Protein AF-A0A2X1LDA3-F1 (afdb_monomer_lite)

Radius of gyration: 18.82 Å; chains: 1; bounding box: 41×37×53 Å

InterPro domains:
  IPR001821 [NiFe]-hydrogenase, small subunit [PTHR30013] (7-196)
  IPR001821 [NiFe]-hydrogenase, small subunit [TIGR00391] (2-197)
  IPR006137 NADH:ubiquinone oxidoreductase-like, 20kDa subunit [PF01058] (59-196)
  IPR006311 Twin-arginine translocation pathway, signal sequence [PS51318] (1-37)
  IPR019546 Twin-arginine translocation pathway, signal sequence, bacterial/archaeal [TIGR01409] (13-37)
  IPR037024 [NiFe]-hydrogenase, small subunit, N-terminal domain superfamily [G3DSA:3.40.50.700] (38-206)

Organism: Escherichia coli (NCBI:txid562)

Secondary structure (DSSP, 8-state):
--STTHHHHHTT--HHHHHHHHHHHHHHTT--HHHHHHHHHHHH-SSPPEEEEEESB--SHHHHHHTT--TT-HHHIIIII-EEEEETTT-S--THHHHHHHHHHHHHTTTTPEEEEESBEE-GGGGTTSEETTEEHHHHHHHHHHT-SEEEEESHHHHH-GGGGSTT-TT-EE-HHHH-TTS--EEE--TTPPTTHHHH-TTHHHHHHHHHS--

Sequence (215 aa):
MTGDNTLIHSHGINRRDFMKLCAALAATMGLSSKAAAEMAESVTNPQRPPVIWIGAQECTGCTESLLRATHPTVENLVLETISLEYHEVLSAAFGHQVEENKHNALEKYKGQYVLVVDGSIPLKDNGIYCMVAGEPIVDHIRKAAEGAAAIIAIGSCSAWGGVAAAGVNPTGAVSLQEVLPGKNRYQYSGLPAEPAQLPRDRCAHHHLRQTAETG

pLDDT: mean 81.83, std 19.79, range [28.64, 98.44]

Foldseek 3Di:
DDDQDDPCVVVVHDPVVLLVVLCVVCVVVVHDNVSSVVVSCQVSDQAAQEEAEDEAAAPCQQVVLLCVDVVPRVCCCCPPHHPDQADQVPDPDDDPVRVVSLVCCCVVQFLGYEYEYEAFQFPPPNQVVGADNRHRVLVVSVSSQNRHNAYEYFEQCQQANPPCCPDPNPRNTGHVCVSPVPDDHHYQYDSGGNPCCVPDDPVVVVVVVVVVVPD

Structure (mmCIF, N/CA/C/O backbone):
data_AF-A0A2X1LDA3-F1
#
_entry.id   AF-A0A2X1LDA3-F1
#
loop_
_atom_site.group_PDB
_atom_site.id
_atom_site.type_symbol
_atom_site.label_atom_id
_atom_site.label_alt_id
_atom_site.label_comp_id
_atom_site.label_asym_id
_atom_site.label_entity_id
_atom_site.label_seq_id
_atom_site.pdbx_PDB_ins_code
_atom_site.Cartn_x
_atom_site.Cartn_y
_atom_site.Cartn_z
_atom_site.occupancy
_atom_site.B_iso_or_equiv
_atom_site.auth_seq_id
_atom_site.auth_comp_id
_atom_site.auth_asym_id
_atom_site.auth_atom_id
_atom_site.pdbx_PDB_model_num
ATOM 1 N N . MET A 1 1 ? -26.818 -8.659 25.789 1.00 39.34 1 MET A N 1
ATOM 2 C CA . MET A 1 1 ? -26.448 -7.238 25.972 1.00 39.34 1 MET A CA 1
ATOM 3 C C . MET A 1 1 ? -25.643 -7.111 27.260 1.00 39.34 1 MET A C 1
ATOM 5 O O . MET A 1 1 ? -26.235 -6.786 28.274 1.00 39.34 1 MET A O 1
ATOM 9 N N . THR A 1 2 ? -24.342 -7.415 27.240 1.00 37.78 2 THR A N 1
ATOM 10 C CA . THR A 1 2 ? -23.404 -7.196 28.365 1.00 37.78 2 THR A CA 1
ATOM 11 C C . THR A 1 2 ? -22.005 -7.608 27.890 1.00 37.78 2 THR A C 1
ATOM 13 O O . THR A 1 2 ? -21.688 -8.792 27.900 1.00 37.78 2 THR A O 1
ATOM 16 N N . GLY A 1 3 ? -21.197 -6.654 27.417 1.00 38.41 3 GLY A N 1
ATOM 17 C CA . GLY A 1 3 ? -19.820 -6.925 26.974 1.00 38.41 3 GLY A CA 1
ATOM 18 C C . GLY A 1 3 ? -18.991 -5.690 26.588 1.00 38.41 3 GLY A C 1
ATOM 19 O O . GLY A 1 3 ? -17.816 -5.631 26.921 1.00 38.41 3 GLY A O 1
ATOM 20 N N . ASP A 1 4 ? -19.597 -4.657 25.993 1.00 48.12 4 ASP A N 1
ATOM 21 C CA . ASP A 1 4 ? -18.827 -3.697 25.167 1.00 48.12 4 ASP A CA 1
ATOM 22 C C . ASP A 1 4 ? -18.359 -2.389 25.844 1.00 48.12 4 ASP A C 1
ATOM 24 O O . ASP A 1 4 ? -17.956 -1.446 25.170 1.00 48.12 4 ASP A O 1
ATOM 28 N N . ASN A 1 5 ? -18.410 -2.267 27.174 1.00 52.09 5 ASN A N 1
ATOM 29 C CA . ASN A 1 5 ? -18.210 -0.966 27.845 1.00 52.09 5 ASN A CA 1
ATOM 30 C C . ASN A 1 5 ? -16.780 -0.681 28.347 1.00 52.09 5 ASN A C 1
ATOM 32 O O . ASN A 1 5 ? -16.548 0.383 28.919 1.00 52.09 5 ASN A O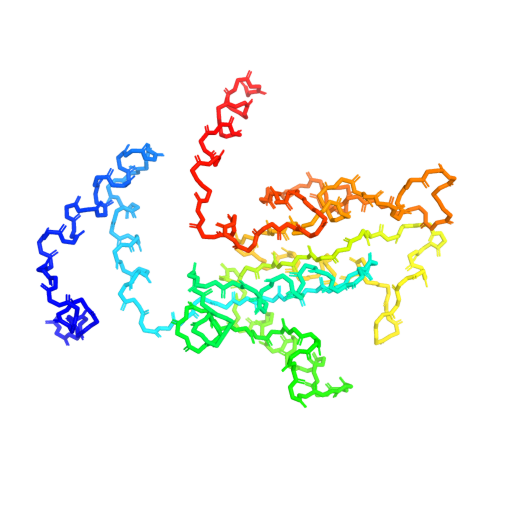 1
ATOM 36 N N . THR A 1 6 ? -15.820 -1.589 28.174 1.00 56.84 6 THR A N 1
ATOM 37 C CA . THR A 1 6 ? -14.542 -1.536 28.910 1.00 56.84 6 THR A CA 1
ATOM 38 C C . THR A 1 6 ? -13.548 -0.499 28.366 1.00 56.84 6 THR A C 1
ATOM 40 O O . THR A 1 6 ? -12.853 0.132 29.157 1.00 56.84 6 THR A O 1
ATOM 43 N N . LEU A 1 7 ? -13.515 -0.266 27.046 1.00 60.75 7 LEU A N 1
ATOM 44 C CA . LEU A 1 7 ? -12.551 0.635 26.381 1.00 60.75 7 LEU A CA 1
ATOM 45 C C . LEU A 1 7 ? -12.838 2.131 26.601 1.00 60.75 7 LEU A C 1
ATOM 47 O O . LEU A 1 7 ? -11.922 2.933 26.756 1.00 60.75 7 LEU A O 1
ATOM 51 N N . ILE A 1 8 ? -14.113 2.524 26.630 1.00 65.44 8 ILE A N 1
ATOM 52 C CA . ILE A 1 8 ? -14.520 3.929 26.808 1.00 65.44 8 ILE A CA 1
ATOM 53 C C . ILE A 1 8 ? -14.490 4.309 28.297 1.00 65.44 8 ILE A C 1
ATOM 55 O O . ILE A 1 8 ? -14.062 5.409 28.657 1.00 65.44 8 ILE A O 1
ATOM 59 N N . HIS A 1 9 ? -14.888 3.382 29.179 1.00 57.69 9 HIS A N 1
ATOM 60 C CA . HIS A 1 9 ? -14.830 3.599 30.625 1.00 57.69 9 HIS A CA 1
ATOM 61 C C . HIS A 1 9 ? -13.397 3.672 31.162 1.00 57.69 9 HIS A C 1
ATOM 63 O O . HIS A 1 9 ? -13.165 4.440 32.095 1.00 57.69 9 HIS A O 1
ATOM 69 N N . SER A 1 10 ? -12.436 2.935 30.586 1.00 58.75 10 SER A N 1
ATOM 70 C CA . SER A 1 10 ? -11.023 3.022 30.991 1.00 58.75 10 SER A CA 1
ATOM 71 C C . SER A 1 10 ? -10.404 4.397 30.708 1.00 58.75 10 SER A C 1
ATOM 73 O O . SER A 1 10 ? -9.491 4.808 31.417 1.00 58.75 10 SER A O 1
ATOM 75 N N . HIS A 1 11 ? -10.959 5.141 29.747 1.00 66.38 11 HIS A N 1
ATOM 76 C CA . HIS A 1 11 ? -10.592 6.525 29.434 1.00 66.38 11 HIS A CA 1
ATOM 77 C C . HIS A 1 11 ? -11.487 7.567 30.137 1.00 66.38 11 HIS A C 1
ATOM 79 O O . HIS A 1 11 ? -11.394 8.759 29.850 1.00 66.38 11 HIS A O 1
ATOM 85 N N . GLY A 1 12 ? -12.368 7.143 31.054 1.00 74.50 12 GLY A N 1
ATOM 86 C CA . GLY A 1 12 ? -13.231 8.035 31.839 1.00 74.50 12 GLY A CA 1
ATOM 87 C C . GLY A 1 12 ? -14.394 8.669 31.066 1.00 74.50 12 GLY A C 1
ATOM 88 O O . GLY A 1 12 ? -14.999 9.625 31.550 1.00 74.50 12 GLY A O 1
ATOM 89 N N . ILE A 1 13 ? -14.731 8.163 29.876 1.00 78.38 13 ILE A N 1
ATOM 90 C CA . ILE A 1 13 ? -15.768 8.742 29.014 1.00 78.38 13 ILE A CA 1
ATOM 91 C C . ILE A 1 13 ? -17.122 8.061 29.282 1.00 78.38 13 ILE A C 1
ATOM 93 O O . ILE A 1 13 ? -17.233 6.840 29.378 1.00 78.38 13 ILE A O 1
ATOM 97 N N . ASN A 1 14 ? -18.196 8.850 29.389 1.00 82.94 14 ASN A N 1
ATOM 98 C CA . ASN A 1 14 ? -19.556 8.326 29.529 1.00 82.94 14 ASN A CA 1
ATOM 99 C C . ASN A 1 14 ? -20.105 7.881 28.163 1.00 82.94 14 ASN A C 1
ATOM 101 O O . ASN A 1 14 ? -20.111 8.661 27.208 1.00 82.94 14 ASN A O 1
ATOM 105 N N . ARG A 1 15 ? -20.662 6.663 28.082 1.00 80.62 15 ARG A N 1
ATOM 106 C CA . ARG A 1 15 ? -21.297 6.106 26.872 1.00 80.62 15 ARG A CA 1
ATOM 107 C C . ARG A 1 15 ? -22.274 7.075 26.201 1.00 80.62 15 ARG A C 1
ATOM 109 O O . ARG A 1 15 ? -22.339 7.136 24.977 1.00 80.62 15 ARG A O 1
ATOM 116 N N . ARG A 1 16 ? -23.055 7.834 26.978 1.00 82.81 16 ARG A N 1
ATOM 117 C CA . ARG A 1 16 ? -24.031 8.786 26.420 1.00 82.81 16 ARG A CA 1
ATOM 118 C C . ARG A 1 16 ? -23.349 9.926 25.669 1.00 82.81 16 ARG A C 1
ATOM 120 O O . ARG A 1 16 ? -23.827 10.315 24.609 1.00 82.81 16 ARG A O 1
ATOM 127 N N . ASP A 1 17 ? -22.268 10.462 26.219 1.00 82.19 17 ASP A N 1
ATOM 128 C CA . ASP A 1 17 ? -21.556 11.583 25.609 1.00 82.19 17 ASP A CA 1
ATOM 129 C C . ASP A 1 17 ? -20.727 11.119 24.413 1.00 82.19 17 ASP A C 1
ATOM 131 O O . ASP A 1 17 ? -2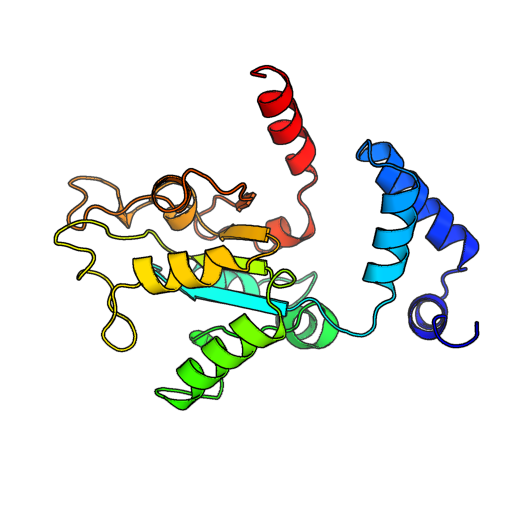0.695 11.802 23.393 1.00 82.19 17 ASP A O 1
ATOM 135 N N . PHE A 1 18 ? -20.200 9.895 24.472 1.00 82.06 18 PHE A N 1
ATOM 136 C CA . PHE A 1 18 ? -19.586 9.236 23.325 1.00 82.06 18 PHE A CA 1
ATOM 137 C C . PHE A 1 18 ? -20.565 9.057 22.151 1.00 82.06 18 PHE A C 1
ATOM 139 O O . PHE A 1 18 ? -20.278 9.477 21.035 1.00 82.06 18 PHE A O 1
ATOM 146 N N . MET A 1 19 ? -21.771 8.532 22.396 1.00 83.88 19 MET A N 1
ATOM 147 C CA . MET A 1 19 ? -22.777 8.382 21.333 1.00 83.88 19 MET A CA 1
ATOM 148 C C . MET A 1 19 ? -23.219 9.728 20.742 1.00 83.88 19 MET A C 1
ATOM 150 O O . MET A 1 19 ? -23.462 9.817 19.539 1.00 83.88 19 MET A O 1
ATOM 154 N N . LYS A 1 20 ? -23.308 10.789 21.561 1.00 84.19 20 LYS A N 1
ATOM 155 C CA . LYS A 1 20 ? -23.573 12.150 21.059 1.00 84.19 20 LYS A CA 1
ATOM 156 C C . LYS A 1 20 ? -22.442 12.639 20.159 1.00 84.19 20 LYS A C 1
ATOM 158 O O . LYS A 1 20 ? -22.729 13.263 19.144 1.00 84.19 20 LYS A O 1
ATOM 163 N N . LEU A 1 21 ? -21.189 12.353 20.513 1.00 84.00 21 LEU A N 1
ATOM 164 C CA . LEU A 1 21 ? -20.029 12.706 19.701 1.00 84.00 21 LEU A CA 1
ATOM 165 C C . LEU A 1 21 ? -20.070 11.987 18.347 1.00 84.00 21 LEU A C 1
ATOM 167 O O . LEU A 1 21 ? -19.991 12.654 17.321 1.00 84.00 21 LEU A O 1
ATOM 171 N N . CYS A 1 22 ? -20.277 10.667 18.323 1.00 81.31 22 CYS A N 1
ATOM 172 C CA . CYS A 1 22 ? -20.401 9.903 17.075 1.00 81.31 22 CYS A CA 1
ATOM 173 C C . CYS A 1 22 ? -21.561 10.408 16.203 1.00 81.31 22 CYS A C 1
ATOM 175 O O . CYS A 1 22 ? -21.404 10.558 14.994 1.00 81.31 22 CYS A O 1
ATOM 177 N N . ALA A 1 23 ? -22.712 10.726 16.807 1.00 82.69 23 ALA A N 1
ATOM 178 C CA . ALA A 1 23 ? -23.850 11.300 16.089 1.00 82.69 23 ALA A CA 1
ATOM 179 C C . ALA A 1 23 ? -23.550 12.700 15.534 1.00 82.69 23 ALA A C 1
ATOM 181 O O . ALA A 1 23 ? -23.920 13.000 14.400 1.00 82.69 23 ALA A O 1
ATOM 182 N N . ALA A 1 24 ? -22.852 13.541 16.301 1.00 83.62 24 ALA A N 1
ATOM 183 C CA . ALA A 1 24 ? -22.421 14.858 15.849 1.00 83.62 24 ALA A CA 1
ATOM 184 C C . ALA A 1 24 ? -21.416 14.750 14.692 1.00 83.62 24 ALA A C 1
ATOM 186 O O . ALA A 1 24 ? -21.584 15.437 13.689 1.00 83.62 24 ALA A O 1
ATOM 187 N N . LEU A 1 25 ? -20.433 13.847 14.782 1.00 82.56 25 LEU A N 1
ATOM 188 C CA . LEU A 1 25 ? -19.485 13.576 13.698 1.00 82.56 25 LEU A CA 1
ATOM 189 C C . LEU A 1 25 ? -20.198 13.082 12.436 1.00 82.56 25 LEU A C 1
ATOM 191 O O . LEU A 1 25 ? -19.975 13.636 11.359 1.00 82.56 25 LEU A O 1
ATOM 195 N N . ALA A 1 26 ? -21.113 12.116 12.568 1.00 80.62 26 ALA A N 1
ATOM 196 C CA . ALA A 1 26 ? -21.896 11.608 11.441 1.00 80.62 26 ALA A CA 1
ATOM 197 C C . ALA A 1 26 ? -22.648 12.746 10.748 1.00 80.62 26 ALA A C 1
ATOM 199 O O . ALA A 1 26 ? -22.576 12.887 9.530 1.00 80.62 26 ALA A O 1
ATOM 200 N N . ALA A 1 27 ? -23.302 13.603 11.537 1.00 82.19 27 ALA A N 1
ATOM 201 C CA . ALA A 1 27 ? -24.045 14.746 11.031 1.00 82.19 27 ALA A CA 1
ATOM 202 C C . ALA A 1 27 ? -23.137 15.757 10.315 1.00 82.19 27 ALA A C 1
ATOM 204 O O . ALA A 1 27 ? -23.489 16.220 9.232 1.00 82.19 27 ALA A O 1
ATOM 205 N N . THR A 1 28 ? -21.952 16.061 10.860 1.00 83.69 28 THR A N 1
ATOM 206 C CA . THR A 1 28 ? -20.988 16.955 10.188 1.00 83.69 28 THR A CA 1
ATOM 207 C C . THR A 1 28 ? -20.488 16.384 8.864 1.00 83.69 28 THR A C 1
ATOM 209 O O . THR A 1 28 ? -20.257 17.137 7.922 1.00 83.69 28 THR A O 1
ATOM 212 N N . MET A 1 29 ? -20.395 15.057 8.771 1.00 80.00 29 MET A N 1
ATOM 213 C CA . MET A 1 29 ? -19.999 14.338 7.562 1.00 80.00 29 MET A CA 1
ATOM 214 C C . MET A 1 29 ? -21.168 14.103 6.589 1.00 80.00 29 MET A C 1
ATOM 216 O O . MET A 1 29 ? -20.960 13.533 5.521 1.00 80.00 29 MET A O 1
ATOM 220 N N . GLY A 1 30 ? -22.392 14.531 6.928 1.00 78.50 30 GLY A N 1
ATOM 221 C CA . GLY A 1 30 ? -23.593 14.291 6.120 1.00 78.50 30 GLY A CA 1
ATOM 222 C C . GLY A 1 30 ? -24.036 12.823 6.079 1.00 78.50 30 GLY A C 1
ATOM 223 O O . GLY A 1 30 ? -24.773 12.423 5.181 1.00 78.50 30 GLY A O 1
ATOM 224 N N . LEU A 1 31 ? -23.574 12.008 7.029 1.00 78.19 31 LEU A N 1
ATOM 225 C CA . LEU A 1 31 ? -23.856 10.579 7.105 1.00 78.19 31 LEU A CA 1
ATOM 226 C C . LEU A 1 31 ? -25.142 10.299 7.896 1.00 78.19 31 LEU A C 1
ATOM 228 O O . LEU A 1 31 ? -25.562 11.068 8.762 1.00 78.19 31 LEU A O 1
ATOM 232 N N . SER A 1 32 ? -25.776 9.163 7.599 1.00 76.50 32 SER A N 1
ATOM 233 C CA . SER A 1 32 ? -27.025 8.752 8.249 1.00 76.50 32 SER A CA 1
ATOM 234 C C . SER A 1 32 ? -26.841 8.424 9.739 1.00 76.50 32 SER A C 1
ATOM 236 O O . SER A 1 32 ? -25.744 8.124 10.210 1.00 76.50 32 SER A O 1
ATOM 238 N N . SER A 1 33 ? -27.945 8.380 10.488 1.00 71.75 33 SER A N 1
ATOM 239 C CA . SER A 1 33 ? -27.952 7.927 11.887 1.00 71.75 33 SER A CA 1
ATOM 240 C C . SER A 1 33 ? -27.444 6.489 12.062 1.00 71.75 33 SER A C 1
ATOM 242 O O . SER A 1 33 ? -26.925 6.154 13.125 1.00 71.75 33 SER A O 1
ATOM 244 N N . LYS A 1 34 ? -27.527 5.654 11.016 1.00 76.50 34 LYS A N 1
ATOM 245 C CA . LYS A 1 34 ? -26.930 4.313 10.992 1.00 76.50 34 LYS A CA 1
ATOM 246 C C . LYS A 1 34 ? -25.397 4.369 11.007 1.00 76.50 34 LYS A C 1
ATOM 248 O O . LYS A 1 34 ? -24.777 3.617 11.749 1.00 76.50 34 LYS A O 1
ATOM 253 N N . ALA A 1 35 ? -24.795 5.314 10.286 1.00 72.69 35 ALA A N 1
ATOM 254 C CA . ALA A 1 35 ? -23.344 5.505 10.283 1.00 72.69 35 ALA A CA 1
ATOM 255 C C . ALA A 1 35 ? -22.818 5.960 11.654 1.00 72.69 35 ALA A C 1
ATOM 257 O O . ALA A 1 35 ? -21.715 5.598 12.044 1.00 72.69 35 ALA A O 1
ATOM 258 N N . ALA A 1 36 ? -23.614 6.708 12.428 1.00 74.94 36 ALA A N 1
ATOM 259 C CA . ALA A 1 36 ? -23.254 7.058 13.804 1.00 74.94 36 ALA A CA 1
ATOM 260 C C . ALA A 1 36 ? -23.130 5.822 14.711 1.00 74.94 36 ALA A C 1
ATOM 262 O O . ALA A 1 36 ? -22.257 5.786 15.578 1.00 74.94 36 ALA A O 1
ATOM 263 N N . ALA A 1 37 ? -23.992 4.820 14.511 1.00 75.12 37 ALA A N 1
ATOM 264 C CA . ALA A 1 37 ? -23.924 3.554 15.232 1.00 75.12 37 ALA A CA 1
ATOM 265 C C . ALA A 1 37 ? -22.739 2.697 14.759 1.00 75.12 37 ALA A C 1
ATOM 267 O O . ALA A 1 37 ? -21.993 2.209 15.600 1.00 75.12 37 ALA A O 1
ATOM 268 N N . GLU A 1 38 ? -22.516 2.597 13.445 1.00 75.94 38 GLU A N 1
ATOM 269 C CA . GLU A 1 38 ? -21.365 1.878 12.872 1.00 75.94 38 GLU A CA 1
ATOM 270 C C . GLU A 1 38 ? -20.0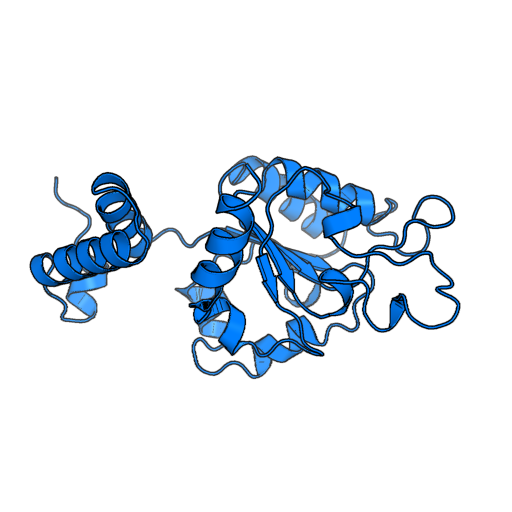26 2.489 13.324 1.00 75.94 38 GLU A C 1
ATOM 272 O O . GLU A 1 38 ? -19.120 1.752 13.698 1.00 75.94 38 GLU A O 1
ATOM 277 N N . MET A 1 39 ? -19.917 3.822 13.396 1.00 73.69 39 MET A N 1
ATOM 278 C CA . MET A 1 39 ? -18.731 4.499 13.940 1.00 73.69 39 MET A CA 1
ATOM 279 C C . MET A 1 39 ? -18.527 4.233 15.432 1.00 73.69 39 MET A C 1
ATOM 281 O O . MET A 1 39 ? -17.397 4.056 15.882 1.00 73.69 39 MET A O 1
ATOM 285 N N . ALA A 1 40 ? -19.604 4.235 16.221 1.00 74.62 40 ALA A N 1
ATOM 286 C CA . ALA A 1 40 ? -19.499 3.934 17.643 1.00 74.62 40 ALA A CA 1
ATOM 287 C C . ALA A 1 40 ? -19.012 2.496 17.855 1.00 74.62 40 ALA A C 1
ATOM 289 O O . ALA A 1 40 ? -18.100 2.274 18.644 1.00 74.62 40 ALA A O 1
ATOM 290 N N . GLU A 1 41 ? -19.574 1.548 17.104 1.00 72.94 41 GLU A N 1
ATOM 291 C CA . GLU A 1 41 ? -19.211 0.136 17.162 1.00 72.94 41 GLU A CA 1
ATOM 292 C C . GLU A 1 41 ? -17.769 -0.101 16.700 1.00 72.94 41 GLU A C 1
ATOM 294 O O . GLU A 1 41 ? -17.012 -0.771 17.403 1.00 72.94 41 GLU A O 1
ATOM 299 N N . SER A 1 42 ? -17.342 0.525 15.597 1.00 68.56 42 SER A N 1
ATOM 300 C CA . SER A 1 42 ? -15.971 0.403 15.092 1.00 68.56 42 SER A CA 1
ATOM 301 C C . SER A 1 42 ? -14.929 0.949 16.066 1.00 68.56 42 SER A C 1
ATOM 303 O O . SER A 1 42 ? -13.857 0.371 16.196 1.00 68.56 42 SER A O 1
ATOM 305 N N . VAL A 1 43 ? -15.233 2.046 16.767 1.00 70.06 43 VAL A N 1
ATOM 306 C CA . VAL A 1 43 ? -14.308 2.665 17.734 1.00 70.06 43 VAL A CA 1
ATOM 307 C C . VAL A 1 43 ? -14.225 1.858 19.033 1.00 70.06 43 VAL A C 1
ATOM 309 O O . VAL A 1 43 ? -13.203 1.885 19.714 1.00 70.06 43 VAL A O 1
ATOM 312 N N . THR A 1 44 ? -15.283 1.128 19.387 1.00 69.44 44 THR A N 1
ATOM 313 C CA . THR A 1 44 ? -15.291 0.242 20.562 1.00 69.44 44 THR A CA 1
ATOM 314 C C . THR A 1 44 ? -14.799 -1.169 20.284 1.00 69.44 44 THR A C 1
ATOM 316 O O . THR A 1 44 ? -14.568 -1.915 21.235 1.00 69.44 44 THR A O 1
ATOM 319 N N . ASN A 1 45 ? -14.666 -1.556 19.012 1.00 70.50 45 ASN A N 1
ATOM 320 C CA . ASN A 1 45 ? -14.264 -2.903 18.644 1.00 70.50 45 ASN A CA 1
ATOM 321 C C . ASN A 1 45 ? -12.804 -3.140 19.070 1.00 70.50 45 ASN A C 1
ATOM 323 O O . ASN A 1 45 ? -11.912 -2.429 18.609 1.00 70.50 45 ASN A O 1
ATOM 327 N N . PRO A 1 46 ? -12.526 -4.141 19.926 1.00 69.44 46 PRO A N 1
ATOM 328 C CA . PRO A 1 46 ? -11.156 -4.454 20.320 1.00 69.44 46 PRO A CA 1
ATOM 329 C C . PRO A 1 46 ? -10.323 -5.049 19.170 1.00 69.44 46 PRO A C 1
ATOM 331 O O . PRO A 1 46 ? -9.100 -5.120 19.277 1.00 69.44 46 PRO A O 1
ATOM 334 N N . GLN A 1 47 ? -10.957 -5.512 18.085 1.00 77.88 47 GLN A N 1
ATOM 335 C CA . GLN A 1 47 ? -10.257 -5.976 16.889 1.00 77.88 47 GLN A CA 1
ATOM 336 C C . GLN A 1 47 ? -9.778 -4.778 16.065 1.00 77.88 47 GLN A C 1
ATOM 338 O O . GLN A 1 47 ? -10.577 -3.996 15.553 1.00 77.88 47 GLN A O 1
ATOM 343 N N . ARG A 1 48 ? -8.454 -4.657 15.930 1.00 85.31 48 ARG A N 1
ATOM 344 C CA . ARG A 1 48 ? -7.812 -3.562 15.200 1.00 85.31 48 ARG A CA 1
ATOM 345 C C . ARG A 1 48 ? -8.046 -3.693 13.687 1.00 85.31 48 ARG A C 1
ATOM 347 O O . ARG A 1 48 ? -7.933 -4.804 13.166 1.00 85.31 48 ARG A O 1
ATOM 354 N N . PRO A 1 49 ? -8.307 -2.586 12.967 1.00 89.19 49 PRO A N 1
ATOM 355 C CA . PRO A 1 49 ? -8.465 -2.603 11.517 1.00 89.19 49 PRO A CA 1
ATOM 356 C C . PRO A 1 49 ? -7.225 -3.181 10.811 1.00 89.19 49 PRO A C 1
ATOM 358 O O . PRO A 1 49 ? -6.110 -2.734 11.102 1.00 89.19 49 PRO A O 1
ATOM 361 N N . PRO A 1 50 ? -7.386 -4.153 9.895 1.00 95.12 50 PRO A N 1
ATOM 362 C CA . PRO A 1 50 ? -6.270 -4.749 9.173 1.00 95.12 50 PRO A CA 1
ATOM 363 C C . PRO A 1 50 ? -5.751 -3.813 8.076 1.00 95.12 50 PRO A C 1
ATOM 365 O O . PRO A 1 50 ? -6.522 -3.216 7.321 1.00 95.12 50 PRO A O 1
ATOM 368 N N . VAL A 1 51 ? -4.429 -3.706 7.969 1.00 96.06 51 VAL A N 1
ATOM 369 C CA . VAL A 1 51 ? -3.730 -2.884 6.975 1.00 96.06 51 VAL A CA 1
ATOM 370 C C . VAL A 1 51 ? -2.712 -3.735 6.227 1.00 96.06 51 VAL A C 1
ATOM 372 O O . VAL A 1 51 ? -1.923 -4.457 6.836 1.00 96.06 51 VAL A O 1
ATOM 375 N N . ILE A 1 52 ? -2.723 -3.619 4.901 1.00 97.88 52 ILE A N 1
ATOM 376 C CA . ILE A 1 52 ? -1.765 -4.251 3.990 1.00 97.88 52 ILE A CA 1
ATOM 377 C C . ILE A 1 52 ? -1.005 -3.134 3.280 1.00 97.88 52 ILE A C 1
ATOM 379 O O . ILE A 1 52 ? -1.618 -2.315 2.597 1.00 97.88 52 ILE A O 1
ATOM 383 N N . TRP A 1 53 ? 0.316 -3.095 3.444 1.00 97.94 53 TRP A N 1
ATOM 384 C CA . TRP A 1 53 ? 1.189 -2.065 2.883 1.00 97.94 53 TRP A CA 1
ATOM 385 C C . TRP A 1 53 ? 2.131 -2.650 1.832 1.00 97.94 53 TRP A C 1
ATOM 387 O O . TRP A 1 53 ? 2.983 -3.474 2.153 1.00 97.94 53 TRP A O 1
ATOM 397 N N . ILE A 1 54 ? 2.006 -2.203 0.583 1.00 98.19 54 ILE A N 1
ATOM 398 C CA . ILE A 1 54 ? 2.821 -2.675 -0.546 1.00 98.19 54 ILE A CA 1
ATOM 399 C C . ILE A 1 54 ? 3.725 -1.537 -1.038 1.00 98.19 54 ILE A C 1
ATOM 401 O O . ILE A 1 54 ? 3.240 -0.447 -1.343 1.00 98.19 54 ILE A O 1
ATOM 405 N N . GLY A 1 55 ? 5.033 -1.794 -1.110 1.00 97.81 55 GLY A N 1
ATOM 406 C CA . GLY A 1 55 ? 6.005 -0.919 -1.776 1.00 97.81 55 GLY A CA 1
ATOM 407 C C . GLY A 1 55 ? 6.102 -1.249 -3.267 1.00 97.81 55 GLY A C 1
ATOM 408 O O . GLY A 1 55 ? 6.036 -2.418 -3.642 1.00 97.81 55 GLY A O 1
ATOM 409 N N . ALA A 1 56 ? 6.188 -0.227 -4.120 1.00 97.81 56 ALA A N 1
ATOM 410 C CA . ALA A 1 56 ? 6.375 -0.369 -5.563 1.00 97.81 56 ALA A CA 1
ATOM 411 C C . ALA A 1 56 ? 7.753 0.143 -6.015 1.00 97.81 56 ALA A C 1
ATOM 413 O O . ALA A 1 56 ? 8.744 -0.572 -5.926 1.00 97.81 56 ALA A O 1
ATOM 414 N N . GLN A 1 57 ? 7.833 1.349 -6.582 1.00 97.25 57 GLN A N 1
ATOM 415 C CA . GLN A 1 57 ? 9.101 2.059 -6.780 1.00 97.25 57 GLN A CA 1
ATOM 416 C C . GLN A 1 57 ? 9.231 3.147 -5.720 1.00 97.25 57 GLN A C 1
ATOM 418 O O . GLN A 1 57 ? 9.046 4.340 -5.989 1.00 97.25 57 GLN A O 1
ATOM 423 N N . GLU A 1 58 ? 9.469 2.727 -4.487 1.00 96.06 58 GLU A N 1
ATOM 424 C CA . GLU A 1 58 ? 9.614 3.599 -3.334 1.00 96.06 58 GLU A CA 1
ATOM 425 C C . GLU A 1 58 ? 11.080 3.865 -2.970 1.00 96.06 58 GLU A C 1
ATOM 427 O O . GLU A 1 58 ? 12.003 3.158 -3.364 1.00 96.06 58 GLU A O 1
ATOM 432 N N . CYS A 1 59 ? 11.292 4.910 -2.170 1.00 95.50 59 CYS A N 1
ATOM 433 C CA . CYS A 1 59 ? 12.560 5.161 -1.480 1.00 95.50 59 CYS A CA 1
ATOM 434 C C . CYS A 1 59 ? 12.485 4.824 0.018 1.00 95.50 59 CYS A C 1
ATOM 436 O O . CYS A 1 59 ? 13.364 5.219 0.782 1.00 95.50 59 CYS A O 1
ATOM 438 N N . THR A 1 60 ? 11.378 4.207 0.447 1.00 95.19 60 THR A N 1
ATOM 439 C CA . THR A 1 60 ? 11.040 3.881 1.843 1.00 95.19 60 THR A CA 1
ATOM 440 C C . THR A 1 60 ? 10.857 5.113 2.744 1.00 95.19 60 THR A C 1
ATOM 442 O O . THR A 1 60 ? 10.524 4.994 3.920 1.00 95.19 60 THR A O 1
ATOM 445 N N . GLY A 1 61 ? 10.982 6.328 2.197 1.00 89.25 61 GLY A N 1
ATOM 446 C CA . GLY A 1 61 ? 10.809 7.580 2.930 1.00 89.25 61 GLY A CA 1
ATOM 447 C C . GLY A 1 61 ? 9.423 7.739 3.565 1.00 89.25 61 GLY A C 1
ATOM 448 O O . GLY A 1 61 ? 9.318 8.331 4.638 1.00 89.25 61 GLY A O 1
ATOM 449 N N . CYS A 1 62 ? 8.361 7.212 2.944 1.00 88.31 62 CYS A N 1
ATOM 450 C CA . CYS A 1 62 ? 7.010 7.274 3.512 1.00 88.31 62 CYS A CA 1
ATOM 451 C C . CYS A 1 62 ? 6.836 6.305 4.689 1.00 88.31 62 CYS A C 1
ATOM 453 O O . CYS A 1 62 ? 6.149 6.640 5.647 1.00 88.31 62 CYS A O 1
ATOM 455 N N . THR A 1 63 ? 7.492 5.143 4.672 1.00 90.94 63 THR A N 1
ATOM 456 C CA . THR A 1 63 ? 7.583 4.282 5.861 1.00 90.94 63 THR A CA 1
ATOM 457 C C . THR A 1 63 ? 8.429 4.951 6.943 1.00 90.94 63 THR A C 1
ATOM 459 O O . THR A 1 63 ? 8.017 5.019 8.096 1.00 90.94 63 THR A O 1
ATOM 462 N N . GLU A 1 64 ? 9.585 5.516 6.583 1.00 90.06 64 GLU A N 1
ATOM 463 C CA . GLU A 1 64 ? 10.467 6.226 7.516 1.00 90.06 64 GLU A CA 1
ATOM 464 C C . GLU A 1 64 ? 9.786 7.435 8.169 1.00 90.06 64 GLU A C 1
ATOM 466 O O . GLU A 1 64 ? 10.108 7.789 9.309 1.00 90.06 64 GLU A O 1
ATOM 471 N N . SER A 1 65 ? 8.818 8.066 7.499 1.00 87.25 65 SER A N 1
ATOM 472 C CA . SER A 1 65 ? 8.052 9.147 8.111 1.00 87.25 65 SER A CA 1
ATOM 473 C C . SER A 1 65 ? 7.255 8.643 9.320 1.00 87.25 65 SER A C 1
ATOM 475 O O . SER A 1 65 ? 7.231 9.339 10.336 1.00 87.25 65 SER A O 1
ATOM 477 N N . LEU A 1 66 ? 6.718 7.413 9.297 1.00 85.12 66 LEU A N 1
ATOM 478 C CA . LEU A 1 66 ? 6.013 6.817 10.444 1.00 85.12 66 LEU A CA 1
ATOM 479 C C . LEU A 1 66 ? 6.889 6.758 11.702 1.00 85.12 66 LEU A C 1
ATOM 481 O O . LEU A 1 66 ? 6.386 6.989 12.798 1.00 85.12 66 LEU A O 1
ATOM 485 N N . LEU A 1 67 ? 8.202 6.546 11.559 1.00 86.62 67 LEU A N 1
ATOM 486 C CA . LEU A 1 67 ? 9.136 6.531 12.692 1.00 86.62 67 LEU A CA 1
ATOM 487 C C . LEU A 1 67 ? 9.283 7.907 13.369 1.00 86.62 67 LEU A C 1
ATOM 489 O O . LEU A 1 67 ? 9.808 7.993 14.475 1.00 86.62 67 LEU A O 1
ATOM 493 N N . ARG A 1 68 ? 8.852 8.994 12.715 1.00 86.62 68 ARG A N 1
ATOM 494 C CA . ARG A 1 68 ? 8.863 10.362 13.266 1.00 86.62 68 ARG A CA 1
ATOM 495 C C . ARG A 1 68 ? 7.479 10.797 13.752 1.00 86.62 68 ARG A C 1
ATOM 497 O O . ARG A 1 68 ? 7.330 11.922 14.229 1.00 86.62 68 ARG A O 1
ATOM 504 N N . ALA A 1 69 ? 6.465 9.943 13.627 1.00 82.94 69 ALA A N 1
ATOM 505 C CA . ALA A 1 69 ? 5.127 10.239 14.107 1.00 82.94 69 ALA A CA 1
ATOM 506 C C . ALA A 1 69 ? 5.106 10.295 15.642 1.00 82.94 69 ALA A C 1
ATOM 508 O O . ALA A 1 69 ? 5.703 9.458 16.314 1.00 82.94 69 ALA A O 1
ATOM 509 N N . THR A 1 70 ? 4.407 11.282 16.203 1.00 79.94 70 THR A N 1
ATOM 510 C CA . THR A 1 70 ? 4.240 11.426 17.660 1.00 79.94 70 THR A CA 1
ATOM 511 C C . THR A 1 70 ? 2.821 11.119 18.132 1.00 79.94 70 THR A C 1
ATOM 513 O O . THR A 1 70 ? 2.618 10.819 19.306 1.00 79.94 70 THR A O 1
ATOM 516 N N . HIS A 1 71 ? 1.830 11.169 17.234 1.00 79.94 71 HIS A N 1
ATOM 517 C CA . HIS A 1 71 ? 0.411 11.005 17.560 1.00 79.94 71 HIS A CA 1
ATOM 518 C C . HIS A 1 71 ? -0.361 10.338 16.401 1.00 79.94 71 HIS A C 1
ATOM 520 O O . HIS A 1 71 ? -0.910 11.053 15.556 1.00 79.94 71 HIS A O 1
ATOM 526 N N . PRO A 1 72 ? -0.439 8.996 16.353 1.00 82.81 72 PRO A N 1
ATOM 527 C CA . PRO A 1 72 ? 0.247 8.032 17.225 1.00 82.81 72 PRO A CA 1
ATOM 528 C C . PRO A 1 72 ? 1.736 7.874 16.872 1.00 82.81 72 PRO A C 1
ATOM 530 O O . PRO A 1 72 ? 2.149 8.205 15.762 1.00 82.81 72 PRO A O 1
ATOM 533 N N . THR A 1 73 ? 2.539 7.368 17.812 1.00 82.75 73 THR A N 1
ATOM 534 C CA . THR A 1 73 ? 3.878 6.833 17.513 1.00 82.75 73 THR A CA 1
ATOM 535 C C . THR A 1 73 ? 3.767 5.506 16.758 1.00 82.75 73 THR A C 1
ATOM 537 O O . THR A 1 73 ? 2.699 4.888 16.750 1.00 82.75 73 THR A O 1
ATOM 540 N N . VAL A 1 74 ? 4.840 5.054 16.098 1.00 86.69 74 VAL A N 1
ATOM 541 C CA . VAL A 1 74 ? 4.800 3.835 15.268 1.00 86.69 74 VAL A CA 1
ATOM 542 C C . VAL A 1 74 ? 4.466 2.585 16.087 1.00 86.69 74 VAL A C 1
ATOM 544 O O . VAL A 1 74 ? 3.693 1.745 15.634 1.00 86.69 74 VAL A O 1
ATOM 547 N N . GLU A 1 75 ? 4.962 2.486 17.318 1.00 84.12 75 GLU A N 1
ATOM 548 C CA . GLU A 1 75 ? 4.656 1.396 18.240 1.00 84.12 75 GLU A CA 1
ATOM 549 C C . GLU A 1 75 ? 3.175 1.386 18.644 1.00 84.12 75 GLU A C 1
ATOM 551 O O . GLU A 1 75 ? 2.526 0.346 18.551 1.00 84.12 75 GLU A O 1
ATOM 556 N N . ASN A 1 76 ? 2.593 2.542 18.974 1.00 85.12 76 ASN A N 1
ATOM 557 C CA . ASN A 1 76 ? 1.166 2.637 19.298 1.00 85.12 76 ASN A CA 1
ATOM 558 C C . ASN A 1 76 ? 0.292 2.417 18.055 1.00 85.12 76 ASN A C 1
ATOM 560 O O . ASN A 1 76 ? -0.807 1.865 18.141 1.00 85.12 76 ASN A O 1
ATOM 564 N N . LEU A 1 77 ? 0.782 2.798 16.873 1.00 84.94 77 LEU A N 1
ATOM 565 C CA . LEU A 1 77 ? 0.107 2.528 15.612 1.00 84.94 77 LEU A CA 1
ATOM 566 C C . LEU A 1 77 ? -0.040 1.014 15.401 1.00 84.94 77 LEU A C 1
ATOM 568 O O . LEU A 1 77 ? -1.160 0.537 15.230 1.00 84.94 77 LEU A O 1
ATOM 572 N N . VAL A 1 78 ? 1.058 0.256 15.464 1.00 86.75 78 VAL A N 1
ATOM 573 C CA . VAL A 1 78 ? 1.049 -1.187 15.156 1.00 86.75 78 VAL A CA 1
ATOM 574 C C . VAL A 1 78 ? 0.553 -2.075 16.298 1.00 86.75 78 VAL A C 1
ATOM 576 O O . VAL A 1 78 ? 0.155 -3.210 16.036 1.00 86.75 78 VAL A O 1
ATOM 579 N N . LEU A 1 79 ? 0.578 -1.605 17.550 1.00 85.31 79 LEU A N 1
ATOM 580 C CA . LEU A 1 79 ? 0.126 -2.380 18.712 1.00 85.31 79 LEU A CA 1
ATOM 581 C C . LEU A 1 79 ? -1.311 -2.053 19.127 1.00 85.31 79 LEU A C 1
ATOM 583 O O . LEU A 1 79 ? -2.042 -2.960 19.522 1.00 85.31 79 LEU A O 1
ATOM 587 N N . GLU A 1 80 ? -1.731 -0.792 19.012 1.00 80.00 80 GLU A N 1
ATOM 588 C CA . GLU A 1 80 ? -3.002 -0.321 19.579 1.00 80.00 80 GLU A CA 1
ATOM 589 C C . GLU A 1 80 ? -3.995 0.160 18.517 1.00 80.00 80 GLU A C 1
ATOM 591 O O . GLU A 1 80 ? -5.198 -0.011 18.693 1.00 80.00 80 GLU A O 1
ATOM 596 N N . THR A 1 81 ? -3.521 0.725 17.401 1.00 82.69 81 THR A N 1
ATOM 597 C CA . THR A 1 81 ? -4.401 1.413 16.438 1.00 82.69 81 THR A CA 1
ATOM 598 C C . THR A 1 81 ? -4.824 0.526 15.268 1.00 82.69 81 THR A C 1
ATOM 600 O O . THR A 1 81 ? -6.006 0.448 14.955 1.00 82.69 81 THR A O 1
ATOM 603 N N . ILE A 1 82 ? -3.876 -0.140 14.608 1.00 89.75 82 ILE A N 1
ATOM 604 C CA . ILE A 1 82 ? -4.107 -0.974 13.419 1.00 89.75 82 ILE A CA 1
ATOM 605 C C . ILE A 1 82 ? -3.454 -2.339 13.590 1.00 89.75 82 ILE A C 1
ATOM 607 O O . ILE A 1 82 ? -2.494 -2.475 14.344 1.00 89.75 82 ILE A O 1
ATOM 611 N N . SER A 1 83 ? -3.955 -3.348 12.879 1.00 92.94 83 SER A N 1
ATOM 612 C CA . SER A 1 83 ? -3.240 -4.608 12.672 1.00 92.94 83 SER A CA 1
ATOM 613 C C . SER A 1 83 ? -2.463 -4.500 11.365 1.00 92.94 83 SER A C 1
ATOM 615 O O . SER A 1 83 ? -3.053 -4.536 10.287 1.00 92.94 83 SER A O 1
ATOM 617 N N . LEU A 1 84 ? -1.146 -4.298 11.447 1.00 95.12 84 LEU A N 1
ATOM 618 C CA . LEU A 1 84 ? -0.286 -4.243 10.265 1.00 95.12 84 LEU A CA 1
ATOM 619 C C . LEU A 1 84 ? 0.017 -5.675 9.802 1.00 95.12 84 LEU A C 1
ATOM 621 O O . LEU A 1 84 ? 0.982 -6.290 10.245 1.00 95.12 84 LEU A O 1
ATOM 625 N N . GLU A 1 85 ? -0.858 -6.212 8.953 1.00 96.94 85 GLU A N 1
ATOM 626 C CA . GLU A 1 85 ? -0.842 -7.618 8.527 1.00 96.94 85 GLU A CA 1
ATOM 627 C C . GLU A 1 85 ? 0.251 -7.902 7.489 1.00 96.94 85 GLU A C 1
ATOM 629 O O . GLU A 1 85 ? 0.759 -9.019 7.399 1.00 96.94 85 GLU A O 1
ATOM 634 N N . TYR A 1 86 ? 0.633 -6.892 6.705 1.00 97.81 86 TYR A N 1
ATOM 635 C CA . TYR A 1 86 ? 1.726 -6.996 5.744 1.00 97.81 86 TYR A CA 1
ATOM 636 C C . TYR A 1 86 ? 2.455 -5.660 5.611 1.00 97.81 86 TYR A C 1
ATOM 638 O O . TYR A 1 86 ? 1.838 -4.645 5.289 1.00 97.81 86 TYR A O 1
ATOM 646 N N . HIS A 1 87 ? 3.766 -5.679 5.852 1.00 97.38 87 HIS A N 1
ATOM 647 C CA . HIS A 1 87 ? 4.687 -4.584 5.563 1.00 97.38 87 HIS A CA 1
ATOM 648 C C . HIS A 1 87 ? 6.116 -5.141 5.503 1.00 97.38 87 HIS A C 1
ATOM 650 O O . HIS A 1 87 ? 6.648 -5.582 6.519 1.00 97.38 87 HIS A O 1
ATOM 656 N N . GLU A 1 88 ? 6.769 -5.091 4.342 1.00 96.19 88 GLU A N 1
ATOM 657 C CA . GLU A 1 88 ? 8.053 -5.785 4.118 1.00 96.19 88 GLU A CA 1
ATOM 658 C C . GLU A 1 88 ? 9.185 -5.297 5.034 1.00 96.19 88 GLU A C 1
ATOM 660 O O . GLU A 1 88 ? 9.938 -6.105 5.561 1.00 96.19 88 GLU A O 1
ATOM 665 N N . VAL A 1 89 ? 9.253 -3.988 5.305 1.00 95.25 89 VAL A N 1
ATOM 666 C CA . VAL A 1 89 ? 10.277 -3.389 6.188 1.00 95.25 89 VAL A CA 1
ATOM 667 C C . VAL A 1 89 ? 10.197 -3.871 7.645 1.00 95.25 89 VAL A C 1
ATOM 669 O O . VAL A 1 89 ? 11.225 -3.970 8.308 1.00 95.25 89 VAL A O 1
ATOM 672 N N . LEU A 1 90 ? 8.994 -4.143 8.165 1.00 93.75 90 LEU A N 1
ATOM 673 C CA . LEU A 1 90 ? 8.771 -4.442 9.591 1.00 93.75 90 LEU A CA 1
ATOM 674 C C . LEU A 1 90 ? 8.354 -5.897 9.851 1.00 93.75 90 LEU A C 1
ATOM 676 O O . LEU A 1 90 ? 8.259 -6.312 11.007 1.00 93.75 90 LEU A O 1
ATOM 680 N N . SER A 1 91 ? 8.092 -6.676 8.800 1.00 95.38 91 SER A N 1
ATOM 681 C CA . SER A 1 91 ? 7.719 -8.083 8.918 1.00 95.38 91 SER A CA 1
ATOM 682 C C . SER A 1 91 ? 8.872 -8.913 9.481 1.00 95.38 91 SER A C 1
ATOM 684 O O . SER A 1 91 ? 9.991 -8.875 8.977 1.00 95.38 91 SER A O 1
ATOM 686 N N . ALA A 1 92 ? 8.580 -9.735 10.491 1.00 96.00 92 ALA A N 1
ATOM 687 C CA . ALA A 1 92 ? 9.534 -10.724 10.993 1.00 96.00 92 ALA A CA 1
ATOM 688 C C . ALA A 1 92 ? 9.702 -11.917 10.032 1.00 96.00 92 ALA A C 1
ATOM 690 O O . ALA A 1 92 ? 10.766 -12.532 9.977 1.00 96.00 92 ALA A O 1
ATOM 691 N N . ALA A 1 93 ? 8.646 -12.262 9.289 1.00 95.62 93 ALA A N 1
ATOM 692 C CA . ALA A 1 93 ? 8.682 -13.303 8.269 1.00 95.62 93 ALA A CA 1
ATOM 693 C C . ALA A 1 93 ? 9.297 -12.759 6.972 1.00 95.62 93 ALA A C 1
ATOM 695 O O . ALA A 1 93 ? 9.097 -11.591 6.637 1.00 95.62 93 ALA A O 1
ATOM 696 N N . PHE A 1 94 ? 9.981 -13.624 6.224 1.00 95.88 94 PHE A N 1
ATOM 697 C CA . PHE A 1 94 ? 10.633 -13.305 4.952 1.00 95.88 94 PHE A CA 1
ATOM 698 C C . PHE A 1 94 ? 10.384 -14.406 3.909 1.00 95.88 94 PHE A C 1
ATOM 700 O O . PHE A 1 94 ? 9.949 -15.508 4.242 1.00 95.88 94 PHE A O 1
ATOM 707 N N . GLY A 1 95 ? 10.648 -14.112 2.632 1.00 96.00 95 GLY A N 1
ATOM 708 C CA . GLY A 1 95 ? 10.521 -15.076 1.534 1.00 96.00 95 GLY A CA 1
ATOM 709 C C . GLY A 1 95 ? 9.131 -15.716 1.444 1.00 96.00 95 GLY A C 1
ATOM 710 O O . GLY A 1 95 ? 8.111 -15.035 1.454 1.00 96.00 95 GLY A O 1
ATOM 711 N N . HIS A 1 96 ? 9.072 -17.045 1.375 1.00 96.94 96 HIS A N 1
ATOM 712 C CA . HIS A 1 96 ? 7.799 -17.759 1.231 1.00 96.94 96 HIS A CA 1
ATOM 713 C C . HIS A 1 96 ? 6.838 -17.53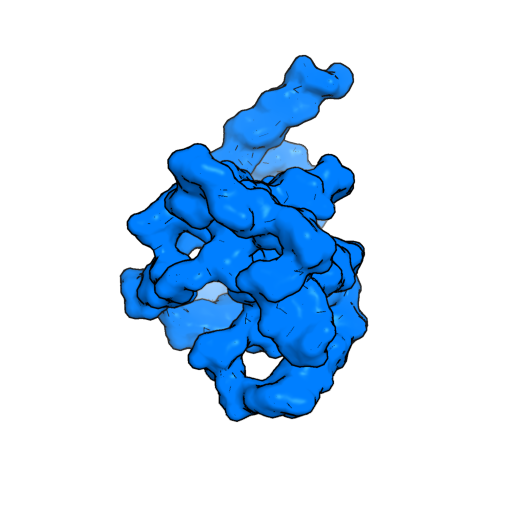4 2.404 1.00 96.94 96 HIS A C 1
ATOM 715 O O . HIS A 1 96 ? 5.632 -17.470 2.187 1.00 96.94 96 HIS A O 1
ATOM 721 N N . GLN A 1 97 ? 7.352 -17.370 3.629 1.00 96.50 97 GLN A N 1
ATOM 722 C CA . GLN A 1 97 ? 6.503 -17.195 4.810 1.00 96.50 97 GLN A CA 1
ATOM 723 C C . GLN A 1 97 ? 5.765 -15.851 4.786 1.00 96.50 97 GLN A C 1
ATOM 725 O O . GLN A 1 97 ? 4.611 -15.774 5.198 1.00 96.50 97 GLN A O 1
ATOM 730 N N . VAL A 1 98 ? 6.403 -14.784 4.292 1.00 96.94 98 VAL A N 1
ATOM 731 C CA . VAL A 1 98 ? 5.742 -13.471 4.213 1.00 96.94 98 VAL A CA 1
ATOM 732 C C . VAL A 1 98 ? 4.722 -13.416 3.076 1.00 96.94 98 VAL A C 1
ATOM 734 O O . VAL A 1 98 ? 3.656 -12.825 3.238 1.00 96.94 98 VAL A O 1
ATOM 737 N N . GLU A 1 99 ? 4.988 -14.110 1.967 1.00 97.44 99 GLU A N 1
ATOM 738 C CA . GLU A 1 99 ? 4.026 -14.267 0.872 1.00 97.44 99 GLU A CA 1
ATOM 739 C C . GLU A 1 99 ? 2.803 -15.098 1.289 1.00 97.44 99 GLU A C 1
ATOM 741 O O . GLU A 1 99 ? 1.669 -14.747 0.952 1.00 97.44 99 GLU A O 1
ATOM 746 N N . GLU A 1 100 ? 3.013 -16.154 2.080 1.00 97.44 100 GLU A N 1
ATOM 747 C CA . GLU A 1 100 ? 1.934 -16.930 2.696 1.00 97.44 100 GLU A CA 1
ATOM 748 C C . GLU A 1 100 ? 1.103 -16.059 3.650 1.00 97.44 100 GLU A C 1
ATOM 750 O O . GLU A 1 100 ? -0.124 -16.031 3.548 1.00 97.44 100 GLU A O 1
ATOM 755 N N . ASN A 1 101 ? 1.754 -15.274 4.515 1.00 96.69 101 ASN A N 1
ATOM 756 C CA . ASN A 1 101 ? 1.067 -14.339 5.410 1.00 96.69 101 ASN A CA 1
ATOM 757 C C . ASN A 1 101 ? 0.242 -13.303 4.635 1.00 96.69 101 ASN A C 1
ATOM 759 O O . ASN A 1 101 ? -0.915 -13.065 4.984 1.00 96.69 101 ASN A O 1
ATOM 763 N N . LYS A 1 102 ? 0.789 -12.742 3.547 1.00 97.50 102 LYS A N 1
ATOM 764 C CA . LYS A 1 102 ? 0.058 -11.838 2.646 1.00 97.50 102 LYS A CA 1
ATOM 765 C C . LYS A 1 102 ? -1.194 -12.506 2.092 1.00 97.50 102 LYS A C 1
ATOM 767 O O . LYS A 1 102 ? -2.272 -11.918 2.140 1.00 97.50 102 LYS A O 1
ATOM 772 N N . HIS A 1 103 ? -1.070 -13.726 1.571 1.00 96.81 103 HIS A N 1
ATOM 773 C CA . HIS A 1 103 ? -2.210 -14.454 1.021 1.00 96.81 103 HIS A CA 1
ATOM 774 C C . HIS A 1 103 ? -3.281 -14.732 2.085 1.00 96.81 103 HIS A C 1
ATOM 776 O O . HIS A 1 103 ? -4.456 -14.438 1.862 1.00 96.81 103 HIS A O 1
ATOM 782 N N . ASN A 1 104 ? -2.868 -15.205 3.260 1.00 97.44 104 ASN A N 1
ATOM 783 C CA . ASN A 1 104 ? -3.762 -15.477 4.381 1.00 97.44 104 ASN A CA 1
ATOM 784 C C . ASN A 1 104 ? -4.497 -14.211 4.847 1.00 97.44 104 ASN A C 1
ATOM 786 O O . ASN A 1 104 ? -5.698 -14.267 5.109 1.00 97.44 104 ASN A O 1
ATOM 790 N N . ALA A 1 105 ? -3.812 -13.065 4.913 1.00 96.81 105 ALA A N 1
ATOM 791 C CA . ALA A 1 105 ? -4.417 -11.787 5.283 1.00 96.81 105 ALA A CA 1
ATOM 792 C C . ALA A 1 105 ? -5.439 -11.300 4.242 1.00 96.81 105 ALA A C 1
ATOM 794 O O . ALA A 1 105 ? -6.534 -10.872 4.615 1.00 96.81 105 ALA A O 1
ATOM 795 N N . LEU A 1 106 ? -5.115 -11.408 2.948 1.00 96.56 106 LEU A N 1
ATOM 796 C CA . LEU A 1 106 ? -6.016 -11.024 1.855 1.00 96.56 106 LEU A CA 1
ATOM 797 C C . LEU A 1 106 ? -7.328 -11.820 1.878 1.00 96.56 106 LEU A C 1
ATOM 799 O O . LEU A 1 106 ? -8.392 -11.239 1.672 1.00 96.56 106 LEU A O 1
ATOM 803 N N . GLU A 1 107 ? -7.266 -13.123 2.162 1.00 96.88 107 GLU A N 1
ATOM 804 C CA . GLU A 1 107 ? -8.463 -13.966 2.257 1.00 96.88 107 GLU A CA 1
ATOM 805 C C . GLU A 1 107 ? -9.224 -13.743 3.569 1.00 96.88 107 GLU A C 1
ATOM 807 O O . GLU A 1 107 ? -10.439 -13.538 3.558 1.00 96.88 107 GLU A O 1
ATOM 812 N N . LYS A 1 108 ? -8.521 -13.723 4.709 1.00 96.38 108 LYS A N 1
ATOM 813 C CA . LYS A 1 108 ? -9.134 -13.578 6.038 1.00 96.38 108 LYS A CA 1
ATOM 814 C C . LYS A 1 108 ? -9.875 -12.252 6.205 1.00 96.38 108 LYS A C 1
ATOM 816 O O . LYS A 1 108 ? -10.935 -12.224 6.827 1.00 96.38 108 LYS A O 1
ATOM 821 N N . TYR A 1 109 ? -9.323 -11.162 5.672 1.00 96.00 109 TYR A N 1
ATOM 822 C CA . TYR A 1 109 ? -9.845 -9.806 5.865 1.00 96.00 109 TYR A CA 1
ATOM 823 C C . TYR A 1 109 ? -10.466 -9.209 4.601 1.00 96.00 109 TYR A C 1
ATOM 825 O O . TYR A 1 109 ? -10.614 -7.988 4.494 1.00 96.00 109 TYR A O 1
ATOM 833 N N . LYS A 1 110 ? -10.833 -10.048 3.628 1.00 95.81 110 LYS A N 1
ATOM 834 C CA . LYS A 1 110 ? -11.441 -9.610 2.371 1.00 95.81 110 LYS A CA 1
ATOM 835 C C . LYS A 1 110 ? -12.643 -8.693 2.621 1.00 95.81 110 LYS A C 1
ATOM 837 O O . LYS A 1 110 ? -13.568 -9.037 3.354 1.00 95.81 110 LYS A O 1
ATOM 842 N N . GLY A 1 111 ? -12.620 -7.515 2.005 1.00 92.75 111 GLY A N 1
ATOM 843 C CA . GLY A 1 111 ? -13.629 -6.465 2.153 1.00 92.75 111 GLY A CA 1
ATOM 844 C C . GLY A 1 111 ? -13.495 -5.612 3.418 1.00 92.75 111 GLY A C 1
ATOM 845 O O . GLY A 1 111 ? -14.359 -4.773 3.651 1.00 92.75 111 GLY A O 1
ATOM 846 N N . GLN A 1 112 ? -12.453 -5.813 4.232 1.00 92.62 112 GLN A N 1
ATOM 847 C CA . GLN A 1 112 ? -12.262 -5.121 5.516 1.00 92.62 112 GLN A CA 1
ATOM 848 C C . GLN A 1 112 ? -10.926 -4.376 5.605 1.00 92.62 112 GLN A C 1
ATOM 850 O O . GLN A 1 112 ? -10.843 -3.374 6.311 1.00 92.62 112 GLN A O 1
ATOM 855 N N . TYR A 1 113 ? -9.881 -4.841 4.912 1.00 95.50 113 TYR A N 1
ATOM 856 C CA . TYR A 1 113 ? -8.551 -4.243 5.033 1.00 95.50 113 TYR A CA 1
ATOM 857 C C . TYR A 1 113 ? -8.389 -2.942 4.248 1.00 95.50 113 TYR A C 1
ATOM 859 O O . TYR A 1 113 ? -8.983 -2.738 3.184 1.00 95.50 113 TYR A O 1
ATOM 867 N N . VAL A 1 114 ? -7.515 -2.079 4.766 1.00 94.88 114 VAL A N 1
ATOM 868 C CA . VAL A 1 114 ? -7.016 -0.901 4.054 1.00 94.88 114 VAL A CA 1
ATOM 869 C C . VAL A 1 114 ? -5.746 -1.284 3.304 1.00 94.88 114 VAL A C 1
ATOM 871 O O . VAL A 1 114 ? -4.792 -1.784 3.901 1.00 94.88 114 VAL A O 1
ATOM 874 N N . LEU A 1 115 ? -5.732 -1.047 1.994 1.00 97.12 115 LEU A N 1
ATOM 875 C CA . LEU A 1 115 ? -4.538 -1.185 1.166 1.00 97.12 115 LEU A CA 1
ATOM 876 C C . LEU A 1 115 ? -3.795 0.150 1.130 1.00 97.12 115 LEU A C 1
ATOM 878 O O . LEU A 1 115 ? -4.353 1.150 0.682 1.00 97.12 115 LEU A O 1
ATOM 882 N N . VAL A 1 116 ? -2.535 0.157 1.550 1.00 96.69 116 VAL A N 1
ATOM 883 C CA . VAL A 1 116 ? -1.629 1.302 1.431 1.00 96.69 116 VAL A CA 1
ATOM 884 C C . VAL A 1 116 ? -0.565 0.982 0.387 1.00 96.69 116 VAL A C 1
ATOM 886 O O . VAL A 1 116 ? 0.035 -0.091 0.427 1.00 96.69 116 VAL A O 1
ATOM 889 N N . VAL A 1 117 ? -0.335 1.901 -0.550 1.00 97.06 117 VAL A N 1
ATOM 890 C CA . VAL A 1 117 ? 0.712 1.774 -1.573 1.00 97.06 117 VAL A CA 1
ATOM 891 C C . VAL A 1 117 ? 1.660 2.966 -1.500 1.00 97.06 117 VAL A C 1
ATOM 893 O O . VAL A 1 117 ? 1.218 4.115 -1.592 1.00 97.06 117 VAL A O 1
ATOM 896 N N . ASP A 1 118 ? 2.955 2.677 -1.369 1.00 95.19 118 ASP A N 1
ATOM 897 C CA . ASP A 1 118 ? 4.055 3.639 -1.502 1.00 95.19 118 ASP A CA 1
ATOM 898 C C . ASP A 1 118 ? 4.828 3.373 -2.803 1.00 95.19 118 ASP A C 1
ATOM 900 O O . ASP A 1 118 ? 4.968 2.232 -3.237 1.00 95.19 118 ASP A O 1
ATOM 904 N N . GLY A 1 119 ? 5.343 4.432 -3.424 1.00 95.94 119 GLY A N 1
ATOM 905 C CA . GLY A 1 119 ? 6.079 4.347 -4.684 1.00 95.94 119 GLY A CA 1
ATOM 906 C C . GLY A 1 119 ? 5.203 4.409 -5.938 1.00 95.94 119 GLY A C 1
ATOM 907 O O . GLY A 1 119 ? 3.991 4.192 -5.911 1.00 95.94 119 GLY A O 1
ATOM 908 N N . SER A 1 120 ? 5.827 4.756 -7.063 1.00 96.88 120 SER A N 1
ATOM 909 C CA . SER A 1 120 ? 5.169 4.735 -8.375 1.00 96.88 120 SER A CA 1
ATOM 910 C C . SER A 1 120 ? 5.102 3.312 -8.919 1.00 96.88 120 SER A C 1
ATOM 912 O O . SER A 1 120 ? 5.892 2.455 -8.524 1.00 96.88 120 SER A O 1
ATOM 914 N N . ILE A 1 121 ? 4.183 3.054 -9.850 1.00 98.44 121 ILE A N 1
ATOM 915 C CA . ILE A 1 121 ? 4.014 1.728 -10.445 1.00 98.44 121 ILE A CA 1
ATOM 916 C C . ILE A 1 121 ? 4.574 1.750 -11.873 1.00 98.44 121 ILE A C 1
ATOM 918 O O . ILE A 1 121 ? 4.057 2.504 -12.697 1.00 98.44 121 ILE A O 1
ATOM 922 N N . PRO A 1 122 ? 5.607 0.958 -12.204 1.00 98.00 122 PRO A N 1
ATOM 923 C CA . PRO A 1 122 ? 6.158 0.932 -13.551 1.00 98.00 122 PRO A CA 1
ATOM 924 C C . PRO A 1 122 ? 5.312 0.042 -14.463 1.00 98.00 122 PRO A C 1
ATOM 926 O O . PRO A 1 122 ? 5.071 -1.122 -14.148 1.00 98.00 122 PRO A O 1
ATOM 929 N N . LEU A 1 123 ? 4.885 0.567 -15.613 1.00 97.69 123 LEU A N 1
ATOM 930 C CA . LEU A 1 123 ? 4.091 -0.188 -16.595 1.00 97.69 123 LEU A CA 1
ATOM 931 C C . LEU A 1 123 ? 4.848 -0.522 -17.883 1.00 97.69 123 LEU A C 1
ATOM 933 O O . LEU A 1 123 ? 4.375 -1.337 -18.677 1.00 97.69 123 LEU A O 1
ATOM 937 N N . LYS A 1 124 ? 6.011 0.093 -18.117 1.00 97.25 124 LYS A N 1
ATOM 938 C CA . LYS A 1 124 ? 6.794 -0.152 -19.332 1.00 97.25 124 LYS A CA 1
ATOM 939 C C . LYS A 1 124 ? 7.343 -1.582 -19.346 1.00 97.25 124 LYS A C 1
ATOM 941 O O . LYS A 1 124 ? 7.599 -2.161 -18.292 1.00 97.25 124 LYS A O 1
ATOM 946 N N . ASP A 1 125 ? 7.519 -2.136 -20.546 1.00 97.44 125 ASP A N 1
ATOM 947 C CA . ASP A 1 125 ? 8.081 -3.474 -20.789 1.00 97.44 125 ASP A CA 1
ATOM 948 C C . ASP A 1 125 ? 7.401 -4.566 -19.946 1.00 97.44 125 ASP A C 1
ATOM 950 O O . ASP A 1 125 ? 8.045 -5.445 -19.385 1.00 97.44 125 ASP A O 1
ATOM 954 N N . ASN A 1 126 ? 6.071 -4.482 -19.846 1.00 95.62 126 ASN A N 1
ATOM 955 C CA . ASN A 1 126 ? 5.210 -5.395 -19.092 1.00 95.62 126 ASN A CA 1
ATOM 956 C C . ASN A 1 126 ? 5.464 -5.397 -17.570 1.00 95.62 126 ASN A C 1
ATOM 958 O O . ASN A 1 126 ? 5.218 -6.398 -16.904 1.00 95.62 126 ASN A O 1
ATOM 962 N N . GLY A 1 127 ? 5.931 -4.278 -17.006 1.00 96.62 127 GLY A N 1
ATOM 963 C CA . GLY A 1 127 ? 6.035 -4.082 -15.555 1.00 96.62 127 GLY A CA 1
ATOM 964 C C . GLY A 1 127 ? 7.267 -4.706 -14.895 1.00 96.62 127 GLY A C 1
ATOM 965 O O . GLY A 1 127 ? 7.381 -4.684 -13.673 1.00 96.62 127 GLY A O 1
ATOM 966 N N . ILE A 1 128 ? 8.228 -5.200 -15.682 1.00 97.94 128 ILE A N 1
ATOM 967 C CA . ILE A 1 128 ? 9.427 -5.908 -15.191 1.00 97.94 128 ILE A CA 1
ATOM 968 C C . ILE A 1 128 ? 10.376 -5.059 -14.330 1.00 97.94 128 ILE A C 1
ATOM 970 O O . ILE A 1 128 ? 11.306 -5.584 -13.725 1.00 97.94 128 ILE A O 1
ATOM 974 N N . TYR A 1 129 ? 10.179 -3.741 -14.292 1.00 97.81 129 TYR A N 1
ATOM 975 C CA . TYR A 1 129 ? 11.042 -2.813 -13.559 1.00 97.81 129 TYR A CA 1
ATOM 976 C C . TYR A 1 129 ? 10.850 -2.859 -12.036 1.00 97.81 129 TYR A C 1
ATOM 978 O O . TYR A 1 129 ? 11.675 -2.301 -11.316 1.00 97.81 129 TYR A O 1
ATOM 986 N N . CYS A 1 130 ? 9.792 -3.511 -11.544 1.00 98.00 130 CYS A N 1
ATOM 987 C CA . CYS A 1 130 ? 9.654 -3.880 -10.139 1.00 98.00 130 CYS A CA 1
ATOM 988 C C . CYS A 1 130 ? 8.988 -5.258 -10.040 1.00 98.00 130 CYS A C 1
ATOM 990 O O . CYS A 1 130 ? 7.808 -5.415 -10.359 1.00 98.00 130 CYS A O 1
ATOM 992 N N . MET A 1 131 ? 9.778 -6.251 -9.628 1.00 98.19 131 MET A N 1
ATOM 993 C CA . MET A 1 131 ? 9.383 -7.654 -9.525 1.00 98.19 131 MET A CA 1
ATOM 994 C C . MET A 1 131 ? 9.538 -8.107 -8.076 1.00 98.19 131 MET A C 1
ATOM 996 O O . MET A 1 131 ? 10.641 -8.048 -7.531 1.00 98.19 131 MET A O 1
ATOM 1000 N N . VAL A 1 132 ? 8.461 -8.605 -7.477 1.00 97.69 132 VAL A N 1
ATOM 1001 C CA . VAL A 1 132 ? 8.456 -9.166 -6.120 1.00 97.69 132 VAL A CA 1
ATOM 1002 C C . VAL A 1 132 ? 8.001 -10.614 -6.221 1.00 97.69 132 VAL A C 1
ATOM 1004 O O . VAL A 1 132 ? 7.078 -10.927 -6.960 1.00 97.69 132 VAL A O 1
ATOM 1007 N N . ALA A 1 133 ? 8.708 -11.529 -5.555 1.00 96.44 133 ALA A N 1
ATOM 1008 C CA . ALA A 1 133 ? 8.424 -12.969 -5.607 1.00 96.44 133 ALA A CA 1
ATOM 1009 C C . ALA A 1 133 ? 8.303 -13.572 -7.034 1.00 96.44 133 ALA A C 1
ATOM 1011 O O . ALA A 1 133 ? 7.703 -14.627 -7.214 1.00 96.44 133 ALA A O 1
ATOM 1012 N N . GLY A 1 134 ? 8.915 -12.938 -8.042 1.00 96.69 134 GLY A N 1
ATOM 1013 C CA . GLY A 1 134 ? 8.869 -13.383 -9.440 1.00 96.69 134 GLY A CA 1
ATOM 1014 C C . GLY A 1 134 ? 7.685 -12.852 -10.257 1.00 96.69 134 GLY A C 1
ATOM 1015 O O . GLY A 1 134 ? 7.593 -13.186 -11.436 1.00 96.69 134 GLY A O 1
ATOM 1016 N N . GLU A 1 135 ? 6.836 -11.996 -9.687 1.00 97.88 135 GLU A N 1
ATOM 1017 C CA . GLU A 1 135 ? 5.697 -11.367 -10.364 1.00 97.88 135 GLU A CA 1
ATOM 1018 C C . GLU A 1 135 ? 5.851 -9.831 -10.407 1.00 97.88 135 GLU A C 1
ATOM 1020 O O . GLU A 1 135 ? 6.446 -9.238 -9.498 1.00 97.88 135 GLU A O 1
ATOM 1025 N N . PRO A 1 136 ? 5.342 -9.148 -11.451 1.00 98.38 136 PRO A N 1
ATOM 1026 C CA . PRO A 1 136 ? 5.317 -7.689 -11.495 1.00 98.38 136 PRO A CA 1
ATOM 1027 C C . PRO A 1 136 ? 4.506 -7.103 -10.336 1.00 98.38 136 PRO A C 1
ATOM 1029 O O . PRO A 1 136 ? 3.373 -7.513 -10.078 1.00 98.38 136 PRO A O 1
ATOM 1032 N N . ILE A 1 137 ? 5.027 -6.066 -9.677 1.00 98.31 137 ILE A N 1
ATOM 1033 C CA . ILE A 1 137 ? 4.365 -5.467 -8.502 1.00 98.31 137 ILE A CA 1
ATOM 1034 C C . ILE A 1 137 ? 2.961 -4.923 -8.805 1.00 98.31 137 ILE A C 1
ATOM 1036 O O . ILE A 1 137 ? 2.088 -4.890 -7.937 1.00 98.31 137 ILE A O 1
ATOM 1040 N N . VAL A 1 138 ? 2.711 -4.533 -10.059 1.00 98.12 138 VAL A N 1
ATOM 1041 C CA . VAL A 1 138 ? 1.389 -4.094 -10.521 1.00 98.12 138 VAL A CA 1
ATOM 1042 C C . VAL A 1 138 ? 0.324 -5.180 -10.323 1.00 98.12 138 VAL A C 1
ATOM 1044 O O . VAL A 1 138 ? -0.817 -4.857 -9.989 1.00 98.12 138 VAL A O 1
ATOM 1047 N N . ASP A 1 139 ? 0.687 -6.455 -10.455 1.00 98.06 139 ASP A N 1
ATOM 1048 C CA . ASP A 1 139 ? -0.241 -7.575 -10.308 1.00 98.06 139 ASP A CA 1
ATOM 1049 C C . ASP A 1 139 ? -0.530 -7.863 -8.830 1.00 98.06 139 ASP A C 1
ATOM 1051 O O . ASP A 1 139 ? -1.692 -8.052 -8.455 1.00 98.06 139 ASP A O 1
ATOM 1055 N N . HIS A 1 140 ? 0.482 -7.747 -7.961 1.00 98.06 140 HIS A N 1
ATOM 1056 C CA . HIS A 1 140 ? 0.296 -7.767 -6.505 1.00 98.06 140 HIS A CA 1
ATOM 1057 C C . HIS A 1 140 ? -0.684 -6.675 -6.051 1.00 98.06 140 HIS A C 1
ATOM 1059 O O . HIS A 1 140 ? -1.613 -6.950 -5.286 1.00 98.06 140 HIS A O 1
ATOM 1065 N N . ILE A 1 141 ? -0.509 -5.446 -6.550 1.00 97.81 141 ILE A N 1
ATOM 1066 C CA . ILE A 1 141 ? -1.364 -4.300 -6.213 1.00 97.81 141 ILE A CA 1
ATOM 1067 C C . ILE A 1 141 ? -2.791 -4.518 -6.713 1.00 97.81 141 ILE A C 1
ATOM 1069 O O . ILE A 1 141 ? -3.734 -4.300 -5.955 1.00 97.81 141 ILE A O 1
ATOM 1073 N N . ARG A 1 142 ? -2.979 -4.969 -7.960 1.00 97.50 142 ARG A N 1
ATOM 1074 C CA . ARG A 1 142 ? -4.315 -5.247 -8.516 1.00 97.50 142 ARG A CA 1
ATOM 1075 C C . ARG A 1 142 ? -5.050 -6.310 -7.706 1.00 97.50 142 ARG A C 1
ATOM 1077 O O . ARG A 1 142 ? -6.187 -6.073 -7.303 1.00 97.50 142 ARG A O 1
ATOM 1084 N N . LYS A 1 143 ? -4.379 -7.421 -7.393 1.00 97.12 143 LYS A N 1
ATOM 1085 C CA . LYS A 1 143 ? -4.938 -8.506 -6.578 1.00 97.12 143 LYS A CA 1
ATOM 1086 C C . LYS A 1 143 ? -5.322 -8.024 -5.180 1.00 97.12 143 LYS A C 1
ATOM 1088 O O . LYS A 1 143 ? -6.428 -8.289 -4.716 1.00 97.12 143 LYS A O 1
ATOM 1093 N N . ALA A 1 144 ? -4.444 -7.269 -4.518 1.00 97.19 144 ALA A N 1
ATOM 1094 C CA . ALA A 1 144 ? -4.739 -6.707 -3.204 1.00 97.19 144 ALA A CA 1
ATOM 1095 C C . ALA A 1 144 ? -5.866 -5.664 -3.259 1.00 97.19 144 ALA A C 1
ATOM 1097 O O . ALA A 1 144 ? -6.678 -5.575 -2.340 1.00 97.19 144 ALA A O 1
ATOM 1098 N N . ALA A 1 145 ? -5.965 -4.895 -4.342 1.00 96.62 145 ALA A N 1
ATOM 1099 C CA . ALA A 1 145 ? -6.996 -3.884 -4.495 1.00 96.62 145 ALA A CA 1
ATOM 1100 C C . ALA A 1 145 ? -8.3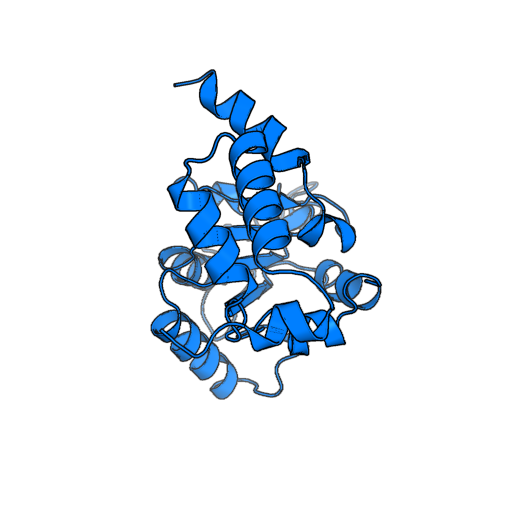97 -4.493 -4.607 1.00 96.62 145 ALA A C 1
ATOM 1102 O O . ALA A 1 145 ? -9.344 -3.857 -4.153 1.00 96.62 145 ALA A O 1
ATOM 1103 N N . GLU A 1 146 ? -8.565 -5.693 -5.177 1.00 95.81 146 GLU A N 1
ATOM 1104 C CA . GLU A 1 146 ? -9.874 -6.341 -5.369 1.00 95.81 146 GLU A CA 1
ATOM 1105 C C . GLU A 1 146 ? -10.686 -6.448 -4.075 1.00 95.81 146 GLU A C 1
ATOM 1107 O O . GLU A 1 146 ? -11.855 -6.059 -4.073 1.00 95.81 146 GLU A O 1
ATOM 1112 N N . GLY A 1 147 ? -10.055 -6.897 -2.988 1.00 93.69 147 GLY A N 1
ATOM 1113 C CA . GLY A 1 147 ? -10.676 -7.080 -1.675 1.00 93.69 147 GLY A CA 1
ATOM 1114 C C . GLY A 1 147 ? -10.503 -5.915 -0.698 1.00 93.69 147 GLY A C 1
ATOM 1115 O O . GLY A 1 147 ? -10.875 -6.064 0.461 1.00 93.69 147 GLY A O 1
ATOM 1116 N N . ALA A 1 148 ? -9.934 -4.781 -1.112 1.00 95.19 148 ALA A N 1
ATOM 1117 C CA . ALA A 1 148 ? -9.695 -3.657 -0.208 1.00 95.19 148 ALA A CA 1
ATOM 1118 C C . ALA A 1 148 ? -10.995 -2.901 0.123 1.00 95.19 148 ALA A C 1
ATOM 1120 O O . ALA A 1 148 ? -11.764 -2.559 -0.778 1.00 95.19 148 ALA A O 1
ATOM 1121 N N . ALA A 1 149 ? -11.205 -2.589 1.405 1.00 91.75 149 ALA A N 1
ATOM 1122 C CA . ALA A 1 149 ? -12.277 -1.701 1.868 1.00 91.75 149 ALA A CA 1
ATOM 1123 C C . ALA A 1 149 ? -11.986 -0.234 1.520 1.00 91.75 149 ALA A C 1
ATOM 1125 O O . ALA A 1 149 ? -12.877 0.519 1.133 1.00 91.75 149 ALA A O 1
ATOM 1126 N N . ALA A 1 150 ? -10.718 0.159 1.640 1.00 92.25 150 ALA A N 1
ATOM 1127 C CA . ALA A 1 150 ? -10.214 1.462 1.239 1.00 92.25 150 ALA A CA 1
ATOM 1128 C C . ALA A 1 150 ? -8.808 1.315 0.654 1.00 92.25 150 ALA A C 1
ATOM 1130 O O . ALA A 1 150 ? -8.055 0.416 1.031 1.00 92.25 150 ALA A O 1
ATOM 1131 N N . ILE A 1 151 ? -8.460 2.210 -0.269 1.00 94.31 151 ILE A N 1
ATOM 1132 C CA . ILE A 1 151 ? -7.155 2.236 -0.929 1.00 94.31 151 ILE A CA 1
ATOM 1133 C C . ILE A 1 151 ? -6.528 3.604 -0.693 1.00 94.31 151 ILE A C 1
ATOM 1135 O O . ILE A 1 151 ? -7.167 4.633 -0.921 1.00 94.31 151 ILE A O 1
ATOM 1139 N N . ILE A 1 152 ? -5.280 3.607 -0.240 1.00 93.38 152 ILE A N 1
ATOM 1140 C CA . ILE A 1 152 ? -4.510 4.798 0.085 1.00 93.38 152 ILE A CA 1
ATOM 1141 C C . ILE A 1 152 ? -3.236 4.818 -0.760 1.00 93.38 152 ILE A C 1
ATOM 1143 O O . ILE A 1 152 ? -2.425 3.897 -0.704 1.00 93.38 152 ILE A O 1
ATOM 1147 N N . ALA A 1 153 ? -3.050 5.898 -1.513 1.00 94.12 153 ALA A N 1
ATOM 1148 C CA . ALA A 1 153 ? -1.778 6.244 -2.133 1.00 94.12 153 ALA A CA 1
ATOM 1149 C C . ALA A 1 153 ? -1.023 7.192 -1.191 1.00 94.12 153 ALA A C 1
ATOM 1151 O O . ALA A 1 153 ? -1.437 8.345 -1.025 1.00 94.12 153 ALA A O 1
ATOM 1152 N N . ILE A 1 154 ? 0.042 6.704 -0.549 1.00 91.31 154 ILE A N 1
ATOM 1153 C CA . ILE A 1 154 ? 0.885 7.513 0.338 1.00 91.31 154 ILE A CA 1
ATOM 1154 C C . ILE A 1 154 ? 2.162 7.948 -0.383 1.00 91.31 154 ILE A C 1
ATOM 1156 O O . ILE A 1 154 ? 2.874 7.135 -0.971 1.00 91.31 154 ILE A O 1
ATOM 1160 N N . GLY A 1 155 ? 2.446 9.248 -0.339 1.00 88.31 155 GLY A N 1
ATOM 1161 C CA . GLY A 1 155 ? 3.593 9.851 -1.001 1.00 88.31 155 GLY A CA 1
ATOM 1162 C C . GLY A 1 155 ? 3.301 10.303 -2.431 1.00 88.31 155 GLY A C 1
ATOM 1163 O O . GLY A 1 155 ? 2.402 9.828 -3.122 1.00 88.31 155 GLY A O 1
ATOM 1164 N N . SER A 1 156 ? 4.101 11.258 -2.903 1.00 89.56 156 SER A N 1
ATOM 1165 C CA . SER A 1 156 ? 3.934 11.841 -4.243 1.00 89.56 156 SER A CA 1
ATOM 1166 C C . SER A 1 156 ? 4.103 10.822 -5.376 1.00 89.56 156 SER A C 1
ATOM 1168 O O . SER A 1 156 ? 3.455 10.946 -6.414 1.00 89.56 156 SER A O 1
ATOM 1170 N N . CYS A 1 157 ? 4.940 9.800 -5.171 1.00 92.69 157 CYS A N 1
ATOM 1171 C CA . CYS A 1 157 ? 5.188 8.752 -6.158 1.00 92.69 157 CYS A CA 1
ATOM 1172 C C . CYS A 1 157 ? 3.925 7.932 -6.463 1.00 92.69 157 CYS A C 1
ATOM 1174 O O . CYS A 1 157 ? 3.567 7.776 -7.627 1.00 92.69 157 CYS A O 1
ATOM 1176 N N . SER A 1 158 ? 3.196 7.480 -5.442 1.00 93.75 158 SER A N 1
ATOM 1177 C CA . SER A 1 158 ? 1.958 6.710 -5.624 1.00 93.75 158 SER A CA 1
ATOM 1178 C C . SER A 1 158 ? 0.756 7.606 -5.964 1.00 93.75 158 SER A C 1
ATOM 1180 O O . SER A 1 158 ? -0.154 7.186 -6.686 1.00 93.75 158 SER A O 1
ATOM 1182 N N . ALA A 1 159 ? 0.747 8.857 -5.487 1.00 90.62 159 ALA A N 1
ATOM 1183 C CA . ALA A 1 159 ? -0.333 9.807 -5.745 1.00 90.62 159 ALA A CA 1
ATOM 1184 C C . ALA A 1 159 ? -0.395 10.248 -7.219 1.00 90.62 159 ALA A C 1
ATOM 1186 O O . ALA A 1 159 ? -1.473 10.204 -7.813 1.00 90.62 159 ALA A O 1
ATOM 1187 N N . TRP A 1 160 ? 0.745 10.630 -7.812 1.00 90.56 160 TRP A N 1
ATOM 1188 C CA . TRP A 1 160 ? 0.809 11.217 -9.163 1.00 90.56 160 TRP A CA 1
ATOM 1189 C C . TRP A 1 160 ? 2.064 10.836 -9.979 1.00 90.56 160 TRP A C 1
ATOM 1191 O O . TRP A 1 160 ? 2.306 11.416 -11.032 1.00 90.56 160 TRP A O 1
ATOM 1201 N N . GLY A 1 161 ? 2.869 9.870 -9.524 1.00 91.50 161 GLY A N 1
ATOM 1202 C CA . GLY A 1 161 ? 4.074 9.376 -10.214 1.00 91.50 161 GLY A CA 1
ATOM 1203 C C . GLY A 1 161 ? 5.391 9.869 -9.599 1.00 91.50 161 GLY A C 1
ATOM 1204 O O . GLY A 1 161 ? 6.372 9.128 -9.542 1.00 91.50 161 GLY A O 1
ATOM 1205 N N . GLY A 1 162 ? 5.414 11.082 -9.040 1.00 92.56 162 GLY A N 1
ATOM 1206 C CA . GLY A 1 162 ? 6.557 11.606 -8.286 1.00 92.56 162 GLY A CA 1
ATOM 1207 C C . GLY A 1 162 ? 7.844 11.749 -9.105 1.00 92.56 162 GLY A C 1
ATOM 1208 O O . GLY A 1 162 ? 7.829 11.962 -10.316 1.00 92.56 162 GLY A O 1
ATOM 1209 N N . VAL A 1 163 ? 8.987 11.635 -8.420 1.00 94.62 163 VAL A N 1
ATOM 1210 C CA . VAL A 1 163 ? 10.316 11.775 -9.041 1.00 94.62 163 VAL A CA 1
ATOM 1211 C C . VAL A 1 163 ? 10.629 10.645 -10.028 1.00 94.62 163 VAL A C 1
ATOM 1213 O O . VAL A 1 163 ? 11.313 10.874 -11.020 1.00 94.62 163 VAL A O 1
ATOM 1216 N N . ALA A 1 164 ? 10.094 9.444 -9.799 1.00 93.44 164 ALA A N 1
ATOM 1217 C CA . ALA A 1 164 ? 10.317 8.282 -10.656 1.00 93.44 164 ALA A CA 1
ATOM 1218 C C . ALA A 1 164 ? 9.672 8.433 -12.048 1.00 93.44 164 ALA A C 1
ATOM 1220 O O . ALA A 1 164 ? 10.200 7.910 -13.030 1.00 93.44 164 ALA A O 1
ATOM 1221 N N . ALA A 1 165 ? 8.574 9.191 -12.139 1.00 95.31 165 ALA A N 1
ATOM 1222 C CA . ALA A 1 165 ? 7.900 9.521 -13.395 1.00 95.31 165 ALA A CA 1
ATOM 1223 C C . ALA A 1 165 ? 8.435 10.801 -14.070 1.00 95.31 165 ALA A C 1
ATOM 1225 O O . ALA A 1 165 ? 7.993 11.150 -15.165 1.00 95.31 165 ALA A O 1
ATOM 1226 N N . ALA A 1 166 ? 9.368 11.521 -13.439 1.00 93.06 166 ALA A N 1
ATOM 1227 C CA . ALA A 1 166 ? 9.885 12.783 -13.957 1.00 93.06 166 ALA A CA 1
ATOM 1228 C C . ALA A 1 166 ? 10.870 12.597 -15.131 1.00 93.06 166 ALA A C 1
ATOM 1230 O O . ALA A 1 166 ? 11.406 11.515 -15.390 1.00 93.06 166 ALA A O 1
ATOM 1231 N N . GLY A 1 167 ? 11.148 13.696 -15.841 1.00 96.19 167 GLY A N 1
ATOM 1232 C CA . GLY A 1 167 ? 12.114 13.723 -16.939 1.00 96.19 167 GLY A CA 1
ATOM 1233 C C . GLY A 1 167 ? 11.703 12.810 -18.094 1.00 96.19 167 GLY A C 1
ATOM 1234 O O . GLY A 1 167 ? 10.633 12.977 -18.669 1.00 96.19 167 GLY A O 1
ATOM 1235 N N . VAL A 1 168 ? 12.568 11.856 -18.445 1.00 96.31 168 VAL A N 1
ATOM 1236 C CA . VAL A 1 168 ? 12.328 10.914 -19.555 1.00 96.31 168 VAL A CA 1
ATOM 1237 C C . VAL A 1 168 ? 11.445 9.718 -19.173 1.00 96.31 168 VAL A C 1
ATOM 1239 O O . VAL A 1 168 ? 11.157 8.904 -20.044 1.00 96.31 168 VAL A O 1
ATOM 1242 N N . ASN A 1 169 ? 11.053 9.588 -17.897 1.00 97.44 169 ASN A N 1
ATOM 1243 C CA . ASN A 1 169 ? 10.281 8.467 -17.346 1.00 97.44 169 ASN A CA 1
ATOM 1244 C C . ASN A 1 169 ? 10.761 7.083 -17.855 1.00 97.44 169 ASN A C 1
ATOM 1246 O O . ASN A 1 169 ? 10.077 6.416 -18.639 1.00 97.44 169 ASN A O 1
ATOM 1250 N N . PRO A 1 170 ? 11.959 6.629 -17.438 1.00 96.75 170 PRO A N 1
ATOM 1251 C CA . PRO A 1 170 ? 12.626 5.481 -18.055 1.00 96.75 170 PRO A CA 1
ATOM 1252 C C . PRO A 1 170 ? 11.854 4.162 -17.913 1.00 96.75 170 PRO A C 1
ATOM 1254 O O . PRO A 1 170 ? 11.997 3.291 -18.774 1.00 96.75 170 PRO A O 1
ATOM 1257 N N . THR A 1 171 ? 11.034 4.038 -16.864 1.00 96.94 171 THR A N 1
ATOM 1258 C CA . THR A 1 171 ? 10.302 2.813 -16.490 1.00 96.94 171 THR A CA 1
ATOM 1259 C C . THR A 1 171 ? 8.798 2.885 -16.774 1.00 96.94 171 THR A C 1
ATOM 1261 O O . THR A 1 171 ? 8.070 1.937 -16.482 1.00 96.94 171 THR A O 1
ATOM 1264 N N . GLY A 1 172 ? 8.313 3.990 -17.356 1.00 97.25 172 GLY A N 1
ATOM 1265 C CA . GLY A 1 172 ? 6.875 4.228 -17.512 1.00 97.25 172 GLY A CA 1
ATOM 1266 C C . GLY A 1 172 ? 6.147 4.181 -16.168 1.00 97.25 172 GLY A C 1
ATOM 1267 O O . GLY A 1 172 ? 5.129 3.505 -16.045 1.00 97.25 172 GLY A O 1
ATOM 1268 N N . ALA A 1 173 ? 6.728 4.830 -15.160 1.00 97.56 173 ALA A N 1
ATOM 1269 C CA . ALA A 1 173 ? 6.171 4.987 -13.830 1.00 97.56 173 ALA A CA 1
ATOM 1270 C C . ALA A 1 173 ? 4.887 5.819 -13.892 1.00 97.56 173 ALA A C 1
ATOM 1272 O O . ALA A 1 173 ? 4.878 6.900 -14.489 1.00 97.56 173 ALA A O 1
ATOM 1273 N N . VAL A 1 174 ? 3.830 5.316 -13.260 1.00 97.19 174 VAL A N 1
ATOM 1274 C CA . VAL A 1 174 ? 2.515 5.958 -13.179 1.00 97.19 174 VAL A CA 1
ATOM 1275 C C . VAL A 1 174 ? 2.004 6.014 -11.743 1.00 97.19 174 VAL A C 1
ATOM 1277 O O . VAL A 1 174 ? 2.539 5.366 -10.835 1.00 97.19 174 VAL A O 1
ATOM 1280 N N . SER A 1 175 ? 0.939 6.788 -11.544 1.00 96.69 175 SER A N 1
ATOM 1281 C CA . SER A 1 175 ? 0.215 6.853 -10.278 1.00 96.69 175 SER A CA 1
ATOM 1282 C C . SER A 1 175 ? -0.628 5.602 -10.005 1.00 96.69 175 SER A C 1
ATOM 1284 O O . SER A 1 175 ? -1.016 4.860 -10.909 1.00 96.69 175 SER A O 1
ATOM 1286 N N . LEU A 1 176 ? -1.043 5.423 -8.748 1.00 95.62 176 LEU A N 1
ATOM 1287 C CA . LEU A 1 176 ? -2.001 4.381 -8.375 1.00 95.62 176 LEU A CA 1
ATOM 1288 C C . LEU A 1 176 ? -3.374 4.566 -9.060 1.00 95.62 176 LEU A C 1
ATOM 1290 O O . LEU A 1 176 ? -4.099 3.586 -9.214 1.00 95.62 176 LEU A O 1
ATOM 1294 N N . GLN A 1 177 ? -3.751 5.789 -9.487 1.00 92.94 177 GLN A N 1
ATOM 1295 C CA . GLN A 1 177 ? -5.042 6.009 -10.176 1.00 92.94 177 GLN A CA 1
ATOM 1296 C C . GLN A 1 177 ? -5.060 5.313 -11.520 1.00 92.94 177 GLN A C 1
ATOM 1298 O O . GLN A 1 177 ? -6.074 4.742 -11.911 1.00 92.94 177 GLN A O 1
ATOM 1303 N N . GLU A 1 178 ? -3.946 5.430 -12.232 1.00 93.88 178 GLU A N 1
ATOM 1304 C CA . GLU A 1 178 ? -3.803 4.941 -13.595 1.00 93.88 178 GLU A CA 1
ATOM 1305 C C . GLU A 1 178 ? -3.797 3.413 -13.616 1.00 93.88 178 GLU A C 1
ATOM 1307 O O . GLU A 1 178 ? -4.309 2.804 -14.551 1.00 93.88 178 GLU A O 1
ATOM 1312 N N . VAL A 1 179 ? -3.309 2.787 -12.542 1.00 95.44 179 VAL A N 1
ATOM 1313 C CA . VAL A 1 179 ? -3.370 1.332 -12.356 1.00 95.44 179 VAL A CA 1
ATOM 1314 C C . VAL A 1 179 ? -4.784 0.855 -12.003 1.00 95.44 179 VAL A C 1
ATOM 1316 O O . VAL A 1 179 ? -5.175 -0.238 -12.417 1.00 95.44 179 VAL A O 1
ATOM 1319 N N . LEU A 1 180 ? -5.553 1.654 -11.250 1.00 94.19 180 LEU A N 1
ATOM 1320 C CA . LEU A 1 180 ? -6.869 1.294 -10.703 1.00 94.19 180 LEU A CA 1
ATOM 1321 C C . LEU A 1 180 ? -7.966 2.320 -11.080 1.00 94.19 180 LEU A C 1
ATOM 1323 O O . LEU A 1 180 ? -8.564 2.932 -10.190 1.00 94.19 180 LEU A O 1
ATOM 1327 N N . PRO A 1 181 ? -8.293 2.505 -12.376 1.00 87.38 181 PRO A N 1
ATOM 1328 C CA . PRO A 1 181 ? -9.197 3.568 -12.840 1.00 87.38 181 PRO A CA 1
ATOM 1329 C C . PRO A 1 181 ? -10.635 3.469 -12.301 1.00 87.38 181 PRO A C 1
ATOM 1331 O O . PRO A 1 181 ? -11.345 4.468 -12.276 1.00 87.38 181 PRO A O 1
ATOM 1334 N N . GLY A 1 182 ? -11.070 2.288 -11.846 1.00 81.7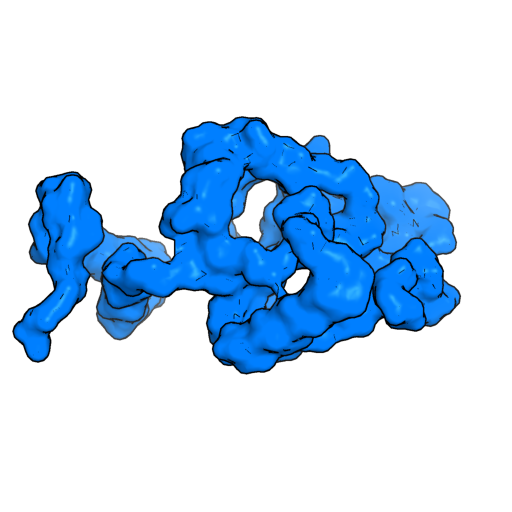5 182 GLY A N 1
ATOM 1335 C CA . GLY A 1 182 ? -12.423 2.047 -11.326 1.00 81.75 182 GLY A CA 1
ATOM 1336 C C . GLY A 1 182 ? -12.551 2.031 -9.800 1.00 81.75 182 GLY A C 1
ATOM 1337 O O . GLY A 1 182 ? -13.615 1.674 -9.298 1.00 81.75 182 GLY A O 1
ATOM 1338 N N . LYS A 1 183 ? -11.487 2.347 -9.046 1.00 82.56 183 LYS A N 1
ATOM 1339 C CA . LYS A 1 183 ? -11.517 2.304 -7.577 1.00 82.56 183 LYS A CA 1
ATOM 1340 C C . LYS A 1 183 ? -11.283 3.680 -6.962 1.00 82.56 183 LYS A C 1
ATOM 1342 O O . LYS A 1 183 ? -10.276 4.331 -7.231 1.00 82.56 183 LYS A O 1
ATOM 1347 N N . ASN A 1 184 ? -12.208 4.080 -6.089 1.00 78.62 184 ASN A N 1
ATOM 1348 C CA . ASN A 1 184 ? -12.047 5.262 -5.248 1.00 78.62 184 ASN A CA 1
ATOM 1349 C C . ASN A 1 184 ? -10.877 5.055 -4.284 1.00 78.62 184 ASN A C 1
ATOM 1351 O O . ASN A 1 184 ? -10.703 3.971 -3.723 1.00 78.62 184 ASN A O 1
ATOM 1355 N N . ARG A 1 185 ? -10.075 6.103 -4.096 1.00 78.31 185 ARG A N 1
ATOM 1356 C CA . ARG A 1 185 ? -8.843 6.047 -3.308 1.00 78.31 185 ARG A CA 1
ATOM 1357 C C . ARG A 1 185 ? -8.530 7.392 -2.669 1.00 78.31 185 ARG A C 1
ATOM 1359 O O . ARG A 1 185 ? -8.820 8.439 -3.248 1.00 78.31 185 ARG A O 1
ATOM 1366 N N . TYR A 1 186 ? -7.905 7.349 -1.502 1.00 78.81 186 TYR A N 1
ATOM 1367 C CA . TYR A 1 186 ? -7.414 8.527 -0.796 1.00 78.81 186 TYR A CA 1
ATOM 1368 C C . TYR A 1 186 ? -5.958 8.779 -1.187 1.00 78.81 186 TYR A C 1
ATOM 1370 O O . TYR A 1 186 ? -5.157 7.846 -1.251 1.00 78.81 186 TYR A O 1
ATOM 1378 N N . GLN A 1 187 ? -5.618 10.029 -1.491 1.00 72.00 187 GLN A N 1
ATOM 1379 C CA . GLN A 1 187 ? -4.274 10.417 -1.916 1.00 72.00 187 GLN A CA 1
ATOM 1380 C C . GLN A 1 187 ? -3.657 11.347 -0.879 1.00 72.00 187 GLN A C 1
ATOM 1382 O O . GLN A 1 187 ? -4.206 12.411 -0.609 1.00 72.00 187 GLN A O 1
ATOM 1387 N N . TYR A 1 188 ? -2.494 10.966 -0.358 1.00 73.38 188 TYR A N 1
ATOM 1388 C CA . TYR A 1 188 ? -1.709 11.780 0.565 1.00 73.38 188 TYR A CA 1
ATOM 1389 C C . TYR A 1 188 ? -0.380 12.141 -0.093 1.00 73.38 188 TYR A C 1
ATOM 1391 O O . TYR A 1 188 ? 0.575 11.364 -0.088 1.00 73.38 188 TYR A O 1
ATOM 1399 N N . SER A 1 189 ? -0.329 13.319 -0.713 1.00 55.19 189 SER A N 1
ATOM 1400 C CA . SER A 1 189 ? 0.858 13.810 -1.415 1.00 55.19 189 SER A CA 1
ATOM 1401 C C . SER A 1 189 ? 1.876 14.446 -0.461 1.00 55.19 189 SER A C 1
ATOM 1403 O O . SER A 1 189 ? 1.520 15.256 0.389 1.00 55.19 189 SER A O 1
ATOM 1405 N N . GLY A 1 190 ? 3.156 14.140 -0.667 1.00 53.66 190 GLY A N 1
ATOM 1406 C CA . GLY A 1 190 ? 4.306 14.699 0.055 1.00 53.66 190 GLY A CA 1
ATOM 1407 C C . GLY A 1 190 ? 5.573 13.886 -0.231 1.00 53.66 190 GLY A C 1
ATOM 1408 O O . GLY A 1 190 ? 5.478 12.808 -0.825 1.00 53.66 190 GLY A O 1
ATOM 1409 N N . LEU A 1 191 ? 6.760 14.400 0.110 1.00 47.03 191 LEU A N 1
ATOM 1410 C CA . LEU A 1 191 ? 8.048 13.705 -0.077 1.00 47.03 191 LEU A CA 1
ATOM 1411 C C . LEU A 1 191 ? 8.950 13.835 1.173 1.00 47.03 191 LEU A C 1
ATOM 1413 O O . LEU A 1 191 ? 9.830 14.694 1.196 1.00 47.03 191 LEU A O 1
ATOM 1417 N N . PRO A 1 192 ? 8.760 12.977 2.195 1.00 51.78 192 PRO A N 1
ATOM 1418 C CA . PRO A 1 192 ? 7.627 12.063 2.363 1.00 51.78 192 PRO A CA 1
ATOM 1419 C C . PRO A 1 192 ? 6.365 12.798 2.840 1.00 51.78 192 PRO A C 1
ATOM 1421 O O . PRO A 1 192 ? 6.429 13.941 3.293 1.00 51.78 192 PRO A O 1
ATOM 1424 N N . ALA A 1 193 ? 5.201 12.160 2.697 1.00 58.38 193 ALA A N 1
ATOM 1425 C CA . ALA A 1 193 ? 3.969 12.672 3.292 1.00 58.38 193 ALA A CA 1
ATOM 1426 C C . ALA A 1 193 ? 4.126 12.769 4.819 1.00 58.38 193 ALA A C 1
ATOM 1428 O O . ALA A 1 193 ? 4.737 11.894 5.446 1.00 58.38 193 ALA A O 1
ATOM 1429 N N . GLU A 1 194 ? 3.604 13.847 5.411 1.00 51.66 194 GLU A N 1
ATOM 1430 C CA . GLU A 1 194 ? 3.688 14.035 6.856 1.00 51.66 194 GLU A CA 1
ATOM 1431 C C . GLU A 1 194 ? 2.823 12.962 7.545 1.00 51.66 194 GLU A C 1
ATOM 1433 O O . GLU A 1 194 ? 1.645 12.831 7.204 1.00 51.66 194 GLU A O 1
ATOM 1438 N N . PRO A 1 195 ? 3.341 12.215 8.539 1.00 51.09 195 PRO A N 1
ATOM 1439 C CA . PRO A 1 195 ? 2.612 11.105 9.176 1.00 51.09 195 PRO A CA 1
ATOM 1440 C C . PRO A 1 195 ? 1.284 11.544 9.792 1.00 51.09 195 PRO A C 1
ATOM 1442 O O . PRO A 1 195 ? 0.320 10.789 9.866 1.00 51.09 195 PRO A O 1
ATOM 1445 N N . ALA A 1 196 ? 1.242 12.811 10.204 1.00 51.75 196 ALA A N 1
ATOM 1446 C CA . ALA A 1 196 ? 0.085 13.520 10.710 1.00 51.75 196 ALA A CA 1
ATOM 1447 C C . ALA A 1 196 ? -1.118 13.546 9.756 1.00 51.75 196 ALA A C 1
ATOM 1449 O O . ALA A 1 196 ? -2.225 13.769 10.238 1.00 51.75 196 ALA A O 1
ATOM 1450 N N . GLN A 1 197 ? -0.916 13.372 8.448 1.00 48.50 197 GLN A N 1
ATOM 1451 C CA . GLN A 1 197 ? -1.974 13.456 7.439 1.00 48.50 197 GLN A CA 1
ATOM 1452 C C . GLN A 1 197 ? -2.834 12.185 7.397 1.00 48.50 197 GLN A C 1
ATOM 1454 O O . GLN A 1 197 ? -4.034 12.288 7.155 1.00 48.50 197 GLN A O 1
ATOM 1459 N N . LEU A 1 198 ? -2.278 11.011 7.743 1.00 49.25 198 LEU A N 1
ATOM 1460 C CA . LEU A 1 198 ? -3.048 9.759 7.807 1.00 49.25 198 LEU A CA 1
ATOM 1461 C C . LEU A 1 198 ? -4.222 9.855 8.809 1.00 49.25 198 LEU A C 1
ATOM 1463 O O . LEU A 1 198 ? -5.341 9.512 8.434 1.00 49.25 198 LEU A O 1
ATOM 1467 N N . PRO A 1 199 ? -4.023 10.355 10.053 1.00 39.31 199 PRO A N 1
ATOM 1468 C CA . PRO A 1 199 ? -5.107 10.469 11.033 1.00 39.31 199 PRO A CA 1
ATOM 1469 C C . PRO A 1 199 ? -5.908 11.785 10.989 1.00 39.31 199 PRO A C 1
ATOM 1471 O O . PRO A 1 199 ? -6.967 11.849 11.612 1.00 39.31 199 PRO A O 1
ATOM 1474 N N . ARG A 1 200 ? -5.415 12.871 10.357 1.00 37.31 200 ARG A N 1
ATOM 1475 C CA . ARG A 1 200 ? -5.982 14.236 10.534 1.00 37.31 200 ARG A CA 1
ATOM 1476 C C . ARG A 1 200 ? -6.810 14.796 9.380 1.00 37.31 200 ARG A C 1
ATOM 1478 O O . ARG A 1 200 ? -7.322 15.914 9.517 1.00 37.31 200 ARG A O 1
ATOM 1485 N N . ASP A 1 201 ? -6.986 14.080 8.277 1.00 38.22 201 ASP A N 1
ATOM 1486 C CA . ASP A 1 201 ? -7.570 14.701 7.089 1.00 38.22 201 ASP A CA 1
ATOM 1487 C C . ASP A 1 201 ? -9.090 14.930 7.164 1.00 38.22 201 ASP A C 1
ATOM 1489 O O . ASP A 1 201 ? -9.923 14.149 6.715 1.00 38.22 201 ASP A O 1
ATOM 1493 N N . ARG A 1 202 ? -9.427 16.143 7.624 1.00 31.42 202 ARG A N 1
ATOM 1494 C CA . ARG A 1 202 ? -10.667 16.883 7.329 1.00 31.42 202 ARG A CA 1
ATOM 1495 C C . ARG A 1 202 ? -10.840 17.207 5.832 1.00 31.42 202 ARG A C 1
ATOM 1497 O O . ARG A 1 202 ? -11.917 17.646 5.433 1.00 31.42 202 ARG A O 1
ATOM 1504 N N . CYS A 1 203 ? -9.820 16.986 4.996 1.00 31.89 203 CYS A N 1
ATOM 1505 C CA . CYS A 1 203 ? -9.833 17.291 3.558 1.00 31.89 203 CYS A CA 1
ATOM 1506 C C . CYS A 1 203 ? -10.685 16.340 2.698 1.00 31.89 203 CYS A C 1
ATOM 1508 O O . CYS A 1 203 ? -11.005 16.692 1.561 1.00 31.89 203 CYS A O 1
ATOM 1510 N N . ALA A 1 204 ? -11.158 15.208 3.239 1.00 38.69 204 ALA A N 1
ATOM 1511 C CA . ALA A 1 204 ? -12.144 14.357 2.559 1.00 38.69 204 ALA A CA 1
ATOM 1512 C C . ALA A 1 204 ? -13.420 15.133 2.151 1.00 38.69 204 ALA A C 1
ATOM 1514 O O . ALA A 1 204 ? -14.055 14.810 1.148 1.00 38.69 204 ALA A O 1
ATOM 1515 N N . HIS A 1 205 ? -13.754 16.219 2.860 1.00 33.09 205 HIS A N 1
ATOM 1516 C CA . HIS A 1 205 ? -14.893 17.077 2.527 1.00 33.09 205 HIS A CA 1
ATOM 1517 C C . HIS A 1 205 ? -14.741 17.876 1.224 1.00 33.09 205 HIS A C 1
ATOM 1519 O O . HIS A 1 205 ? -15.754 18.199 0.601 1.00 33.09 205 HIS A O 1
ATOM 1525 N N . HIS A 1 206 ? -13.519 18.208 0.792 1.00 28.66 206 HIS A N 1
ATOM 1526 C CA . HIS A 1 206 ? -13.334 19.056 -0.391 1.00 28.66 206 HIS A CA 1
ATOM 1527 C C . HIS A 1 206 ? -13.329 18.248 -1.700 1.00 28.66 206 HIS A C 1
ATOM 1529 O O . HIS A 1 206 ? -13.817 18.741 -2.718 1.00 28.66 206 HIS A O 1
ATOM 1535 N N . HIS A 1 207 ? -12.878 16.987 -1.666 1.00 31.64 207 HIS A N 1
ATOM 1536 C CA . HIS A 1 207 ? -12.962 16.072 -2.814 1.00 31.64 207 HIS A CA 1
ATOM 1537 C C . HIS A 1 207 ? -14.352 15.439 -2.998 1.00 31.64 207 HIS A C 1
ATOM 1539 O O . HIS A 1 207 ? -14.765 15.203 -4.134 1.00 31.64 207 HIS A O 1
ATOM 1545 N N . LEU A 1 208 ? -15.124 15.252 -1.919 1.00 32.09 208 LEU A N 1
ATOM 1546 C CA . LEU A 1 208 ? -16.532 14.838 -2.021 1.00 32.09 208 LEU A CA 1
ATOM 1547 C C . LEU A 1 208 ? -17.428 15.918 -2.655 1.00 32.09 208 LEU A C 1
ATOM 1549 O O . LEU A 1 208 ? -18.416 15.590 -3.302 1.00 32.09 208 LEU A O 1
ATOM 1553 N N . ARG A 1 209 ? -17.078 17.208 -2.532 1.00 28.64 209 ARG A N 1
ATOM 1554 C CA . ARG A 1 209 ? -17.815 18.288 -3.214 1.00 28.64 209 ARG A CA 1
ATOM 1555 C C . ARG A 1 209 ? -17.572 18.331 -4.722 1.00 28.64 209 ARG A C 1
ATOM 1557 O O . ARG A 1 209 ? -18.517 18.543 -5.463 1.00 28.64 209 ARG A O 1
ATOM 1564 N N . GLN A 1 210 ? -16.350 18.074 -5.186 1.00 30.11 210 GLN A N 1
ATOM 1565 C CA . GLN A 1 210 ? -16.051 18.095 -6.628 1.00 30.11 210 GLN A CA 1
ATOM 1566 C C . GLN A 1 210 ? -16.645 16.896 -7.384 1.00 30.11 210 GLN A C 1
ATOM 1568 O O . GLN A 1 210 ? -17.010 17.020 -8.549 1.00 30.11 210 GLN A O 1
ATOM 1573 N N . THR A 1 211 ? -16.795 15.751 -6.716 1.00 35.56 211 THR A N 1
ATOM 1574 C CA . THR A 1 211 ? -17.427 14.552 -7.296 1.00 35.56 211 THR A CA 1
ATOM 1575 C C . THR A 1 211 ? -18.956 14.635 -7.342 1.00 35.56 211 THR A C 1
ATOM 1577 O O . THR A 1 211 ? -19.570 13.947 -8.149 1.00 35.56 211 THR A O 1
ATOM 1580 N N . ALA A 1 212 ? -19.578 15.509 -6.543 1.00 30.95 212 ALA A N 1
ATOM 1581 C CA . ALA A 1 212 ? -21.021 15.755 -6.577 1.00 30.95 212 ALA A CA 1
ATOM 1582 C C . ALA A 1 212 ? -21.461 16.758 -7.666 1.00 30.95 212 ALA A C 1
ATOM 1584 O O . ALA A 1 212 ? -22.646 16.834 -7.971 1.00 30.95 212 ALA A O 1
ATOM 1585 N N . GLU A 1 213 ? -20.532 17.518 -8.258 1.00 30.27 213 GLU A N 1
ATOM 1586 C CA . GLU A 1 213 ? -20.827 18.534 -9.286 1.00 30.27 213 GLU A CA 1
ATOM 1587 C C . GLU A 1 213 ? -20.621 18.032 -10.730 1.00 30.27 213 GLU A C 1
ATOM 1589 O O . GLU A 1 213 ? -20.831 18.781 -11.681 1.00 30.27 213 GLU A O 1
ATOM 1594 N N . THR A 1 214 ? -20.232 16.765 -10.918 1.00 34.84 214 THR A N 1
ATOM 1595 C CA . THR A 1 214 ? -20.021 16.146 -12.247 1.00 34.84 214 THR A CA 1
ATOM 1596 C C . THR A 1 214 ? -20.810 14.846 -12.470 1.00 34.84 214 THR A C 1
ATOM 1598 O O . THR A 1 214 ? -20.478 14.075 -13.370 1.00 34.84 214 THR A O 1
ATOM 1601 N N . GLY A 1 215 ? -21.868 14.620 -11.682 1.00 29.81 215 GLY A N 1
ATOM 1602 C CA . GLY A 1 215 ? -22.860 13.555 -11.894 1.00 29.81 215 GLY A CA 1
ATOM 1603 C C . GLY A 1 215 ? -24.116 14.053 -12.593 1.00 29.81 215 GLY A C 1
ATOM 1604 O O . GLY A 1 215 ? -24.594 15.143 -12.209 1.00 29.81 215 GLY A O 1
#